Protein AF-A0A448YWY2-F1 (afdb_monomer)

Radius of gyration: 32.27 Å; Cα contacts (8 Å, |Δi|>4): 226; chains: 1; bounding box: 64×105×110 Å

Foldseek 3Di:
DDDDDDDDDDDDDDDDDDDDPPPPPPPPPPPPDPFPLWQDADDDDPQWAKDFDPPQAQEAQFCVVLVVVVVVVVVPPPDCSVQLRLLRSLLSNLLLQARRTLVVSLVSSLVSQLVSLVPDDPCSPVSVVVSVVSSVSSSPDHNVVSVVSNVVGIDIDRLVCRLVSQLVNLLVLCVVQPVVCSVCSNVQSVVCVHSHSSSVVVSVSPSVRPPVSYHYDHDVVNVVVVVVVVVVVVVVVVVVVVPPPDDDDDDDDDDDDDDD

InterPro domains:
  IPR010711 Group XII secretory phospholipase A2 precursor [PF06951] (27-160)
  IPR010711 Group XII secretory phospholipase A2 precursor [PTHR12824] (29-161)

Secondary structure (DSSP, 8-state):
-------------------------------S----SSPPPP-PPTTEEEEE-SS---EE-GGGGGTHHHHHTTT--SS-HHHHHHHHHHHHHHHHSTT--HHHHHHHHHHHHHHHHHHH-S-HHHHHHHHHHHHHHHHH--HHHHHHHHHHHEEEEETTTHHHHHHHHHHHHHHHH-GGGGGGHHHHHHHT-SHHHHHHHHHHHHHHTTTTT-EE---HHHHHHHHHHHHHHHHHHHHHHHSSS---------------

Solvent-accessible surface area (backbone atoms only — not comparable to full-atom values): 15658 Å² total; per-residue (Å²): 134,82,86,84,91,83,85,91,86,82,91,86,82,89,81,93,77,92,74,80,82,77,81,72,76,72,76,74,79,73,72,80,73,83,70,65,89,65,56,81,60,75,76,52,61,91,72,36,33,59,40,65,43,81,81,83,78,29,60,26,57,42,42,54,80,68,54,36,68,65,49,46,73,71,72,58,85,64,86,58,65,63,69,46,27,61,31,32,33,53,30,38,36,29,49,40,33,27,48,38,44,62,69,58,31,54,51,50,29,49,53,44,41,54,53,47,27,76,74,74,50,102,47,49,67,63,40,49,52,51,46,50,54,49,51,51,50,64,63,67,55,67,54,61,65,53,52,54,39,28,61,74,27,33,39,71,36,51,54,85,50,43,63,59,53,47,23,52,49,40,32,54,49,20,58,73,78,40,58,95,49,32,85,49,20,60,65,48,30,65,74,27,73,41,44,56,48,35,22,57,48,48,46,54,48,44,66,69,48,54,64,86,54,54,46,78,43,79,54,72,67,56,53,52,49,51,48,52,52,51,51,49,54,48,52,54,52,53,53,56,68,64,66,78,73,86,89,84,84,90,83,88,86,90,87,78,92,82,90,135

Structure (mmCIF, N/CA/C/O backbone):
data_AF-A0A448Y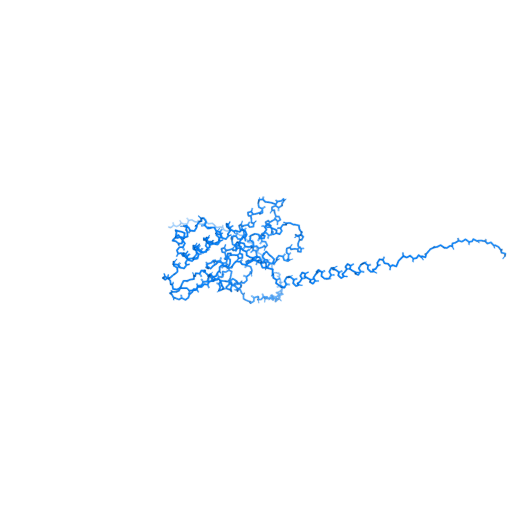WY2-F1
#
_entry.id   AF-A0A448YWY2-F1
#
loop_
_atom_site.group_PDB
_atom_site.id
_atom_site.type_symbol
_atom_site.label_atom_id
_atom_site.label_alt_id
_atom_site.label_comp_id
_atom_site.label_asym_id
_atom_site.label_entity_id
_atom_site.label_seq_id
_atom_site.pdbx_PDB_ins_code
_atom_site.Cartn_x
_atom_site.Cartn_y
_atom_site.Cartn_z
_atom_site.occupancy
_atom_site.B_iso_or_equiv
_atom_site.auth_seq_id
_atom_site.auth_comp_id
_atom_site.auth_asym_id
_atom_site.auth_atom_id
_atom_site.pdbx_PDB_model_num
ATOM 1 N N . MET A 1 1 ? 2.499 72.664 -2.577 1.00 37.22 1 MET A N 1
ATOM 2 C CA . MET A 1 1 ? 2.644 73.533 -3.765 1.00 37.22 1 MET A CA 1
ATOM 3 C C . MET A 1 1 ? 4.003 73.250 -4.396 1.00 37.22 1 MET A C 1
ATOM 5 O O . MET A 1 1 ? 4.962 73.233 -3.642 1.00 37.22 1 MET A O 1
ATOM 9 N N . ALA A 1 2 ? 4.019 73.027 -5.724 1.00 35.38 2 ALA A N 1
ATOM 10 C CA . ALA A 1 2 ? 5.155 72.871 -6.666 1.00 35.38 2 ALA A CA 1
ATOM 11 C C . ALA A 1 2 ? 6.112 71.669 -6.431 1.00 35.38 2 ALA A C 1
ATOM 13 O O . ALA A 1 2 ? 6.793 71.633 -5.418 1.00 35.38 2 ALA A O 1
ATOM 14 N N . ALA A 1 3 ? 6.033 70.581 -7.228 1.00 45.72 3 ALA A N 1
ATOM 15 C CA . ALA A 1 3 ? 6.700 70.317 -8.539 1.00 45.72 3 ALA A CA 1
ATOM 16 C C . ALA A 1 3 ? 8.205 69.952 -8.370 1.00 45.72 3 ALA A C 1
ATOM 18 O O . ALA A 1 3 ? 8.773 70.475 -7.417 1.00 45.72 3 ALA A O 1
ATOM 19 N N . PRO A 1 4 ? 8.892 69.133 -9.223 1.00 56.72 4 PRO A N 1
ATOM 20 C CA . PRO A 1 4 ? 8.707 69.070 -10.686 1.00 56.72 4 PRO A CA 1
ATOM 21 C C . PRO A 1 4 ? 9.083 67.763 -11.473 1.00 56.72 4 PRO A C 1
ATOM 23 O O . PRO A 1 4 ? 9.772 66.875 -10.994 1.00 56.72 4 PRO A O 1
ATOM 26 N N . LEU A 1 5 ? 8.628 67.737 -12.739 1.00 41.50 5 LEU A N 1
ATOM 27 C CA . LEU A 1 5 ? 9.327 67.426 -14.015 1.00 41.50 5 LEU A CA 1
ATOM 28 C C . LEU A 1 5 ? 10.308 66.231 -14.146 1.00 41.50 5 LEU A C 1
ATOM 30 O O . LEU A 1 5 ? 11.364 66.229 -13.522 1.00 41.50 5 LEU A O 1
ATOM 34 N N . ARG A 1 6 ? 10.095 65.392 -15.181 1.00 44.09 6 ARG A N 1
ATOM 35 C CA . ARG A 1 6 ? 10.876 65.311 -16.459 1.00 44.09 6 ARG A CA 1
ATOM 36 C C . ARG A 1 6 ? 10.494 64.029 -17.238 1.00 44.09 6 ARG A C 1
ATOM 38 O O . ARG A 1 6 ? 10.451 62.962 -16.652 1.00 44.09 6 ARG A O 1
ATOM 45 N N . SER A 1 7 ? 9.984 64.133 -18.472 1.00 46.22 7 SER A N 1
ATOM 46 C CA . SER A 1 7 ? 10.698 64.267 -19.770 1.00 46.22 7 SER A CA 1
ATOM 47 C C . SER A 1 7 ? 10.997 62.884 -20.388 1.00 46.22 7 SER A C 1
ATOM 49 O O . SER A 1 7 ? 11.788 62.144 -19.826 1.00 46.22 7 SER A O 1
ATOM 51 N N . ILE A 1 8 ? 10.186 62.413 -21.348 1.00 54.12 8 ILE A N 1
ATOM 52 C CA . ILE A 1 8 ? 10.361 62.468 -22.827 1.00 54.12 8 ILE A CA 1
ATOM 53 C C . ILE A 1 8 ? 11.530 61.611 -23.333 1.00 54.12 8 ILE A C 1
ATOM 55 O O . ILE A 1 8 ? 12.667 61.963 -23.060 1.00 54.12 8 ILE A O 1
ATOM 59 N N . PHE A 1 9 ? 11.201 60.579 -24.121 1.00 41.19 9 PHE A N 1
ATOM 60 C CA . PHE A 1 9 ? 11.932 59.932 -25.234 1.00 41.19 9 PHE A CA 1
ATOM 61 C C . PHE A 1 9 ? 11.021 58.751 -25.680 1.00 41.19 9 PHE A C 1
ATOM 63 O O . PHE A 1 9 ? 10.410 58.128 -24.822 1.00 41.19 9 PHE A O 1
ATOM 70 N N . GLU A 1 10 ? 10.768 58.369 -26.931 1.00 47.06 10 GLU A N 1
ATOM 71 C CA . GLU A 1 10 ? 11.305 58.701 -28.248 1.00 47.06 10 GLU A CA 1
ATOM 72 C C . GLU A 1 10 ? 10.345 58.112 -29.310 1.00 47.06 10 GLU A C 1
ATOM 74 O O . GLU A 1 10 ? 9.608 57.162 -29.042 1.00 47.06 10 GLU A O 1
ATOM 79 N N . CYS A 1 11 ? 10.330 58.712 -30.500 1.00 40.41 11 CYS A N 1
ATOM 80 C CA . CYS A 1 11 ? 9.531 58.351 -31.673 1.00 40.41 11 CYS A CA 1
ATOM 81 C C . CYS A 1 11 ? 9.954 57.032 -32.348 1.00 40.41 11 CYS A C 1
ATOM 83 O O . CYS A 1 11 ? 11.111 56.645 -32.253 1.00 40.41 11 CYS A O 1
ATOM 85 N N . CYS A 1 12 ? 9.030 56.454 -33.136 1.00 41.31 12 CYS A N 1
ATOM 86 C CA . CYS A 1 12 ? 9.191 55.912 -34.510 1.00 41.31 12 CYS A CA 1
ATOM 87 C C . CYS A 1 12 ? 8.250 54.711 -34.714 1.00 41.31 12 CYS A C 1
ATOM 89 O O . CYS A 1 12 ? 8.352 53.701 -34.036 1.00 41.31 12 CYS A O 1
ATOM 91 N N . ALA A 1 13 ? 7.169 54.855 -35.478 1.00 43.62 13 ALA A N 1
ATOM 92 C CA . ALA A 1 13 ? 7.100 54.829 -36.945 1.00 43.62 13 ALA A CA 1
ATOM 93 C C . ALA A 1 13 ? 6.708 53.433 -37.474 1.00 43.62 13 ALA A C 1
ATOM 95 O O . ALA A 1 13 ? 7.506 52.508 -37.548 1.00 43.62 13 ALA A O 1
ATOM 96 N N . LEU A 1 14 ? 5.418 53.354 -37.810 1.00 53.41 14 LEU A N 1
ATOM 97 C CA . LEU A 1 14 ? 4.752 52.604 -38.881 1.00 53.41 14 LEU A CA 1
ATOM 98 C C . LEU A 1 14 ? 5.603 51.643 -39.730 1.00 53.41 14 LEU A C 1
ATOM 100 O O . LEU A 1 14 ? 6.516 52.064 -40.434 1.00 53.41 14 LEU A O 1
ATOM 104 N N . SER A 1 15 ? 5.131 50.398 -39.843 1.00 48.38 15 SER A N 1
ATOM 105 C CA . SER A 1 15 ? 5.144 49.636 -41.100 1.00 48.38 15 SER A CA 1
ATOM 106 C C . SER A 1 15 ? 4.022 48.595 -41.092 1.00 48.38 15 SER A C 1
ATOM 108 O O . SER A 1 15 ? 4.048 47.623 -40.344 1.00 48.38 15 SER A O 1
ATOM 110 N N . PHE A 1 16 ? 3.011 48.850 -41.924 1.00 44.22 16 PHE A N 1
ATOM 111 C CA . PHE A 1 16 ? 1.958 47.916 -42.305 1.00 44.22 16 PHE A CA 1
ATOM 112 C C . PHE A 1 16 ? 2.539 46.859 -43.250 1.00 44.22 16 PHE A C 1
ATOM 114 O O . PHE A 1 16 ? 2.981 47.208 -44.342 1.00 44.22 16 PHE A O 1
ATOM 121 N N . LEU A 1 17 ? 2.454 45.579 -42.886 1.00 46.72 17 LEU A N 1
ATOM 122 C CA . LEU A 1 17 ? 2.432 44.481 -43.849 1.00 46.72 17 LEU A CA 1
ATOM 123 C C . LEU A 1 17 ? 1.313 43.510 -43.475 1.00 46.72 17 LEU A C 1
ATOM 125 O O . LEU A 1 17 ? 1.194 43.033 -42.351 1.00 46.72 17 LEU A O 1
ATOM 129 N N . ILE A 1 18 ? 0.459 43.308 -44.468 1.00 50.47 18 ILE A N 1
ATOM 130 C CA . ILE A 1 18 ? -0.750 42.501 -44.484 1.00 50.47 18 ILE A CA 1
ATOM 131 C C . ILE A 1 18 ? -0.338 41.029 -44.388 1.00 50.47 18 ILE A C 1
ATOM 133 O O . ILE A 1 18 ? 0.356 40.524 -45.269 1.00 50.47 18 ILE A O 1
ATOM 137 N N . TRP A 1 19 ? -0.790 40.337 -43.344 1.00 42.19 19 TRP A N 1
ATOM 138 C CA . TRP A 1 19 ? -0.762 38.878 -43.275 1.00 42.19 19 TRP A CA 1
ATOM 139 C C . TRP A 1 19 ? -2.200 38.382 -43.160 1.00 42.19 19 TRP A C 1
ATOM 141 O O . TRP A 1 19 ? -2.915 38.706 -42.213 1.00 42.19 19 TRP A O 1
ATOM 151 N N . ALA A 1 20 ? -2.642 37.655 -44.184 1.00 46.00 20 ALA A N 1
ATOM 152 C CA . ALA A 1 20 ? -3.918 36.963 -44.183 1.00 46.00 20 ALA A CA 1
ATOM 153 C C . ALA A 1 20 ? -3.925 35.934 -43.039 1.00 46.00 20 ALA A C 1
ATOM 155 O O . ALA A 1 20 ? -2.971 35.160 -42.937 1.00 46.00 20 ALA A O 1
ATOM 156 N N . PRO A 1 21 ? -4.968 35.874 -42.193 1.00 46.16 21 PRO A N 1
ATOM 157 C CA . PRO A 1 21 ? -5.101 34.773 -41.261 1.00 46.16 21 PRO A CA 1
ATOM 158 C C . PRO A 1 21 ? -5.478 33.533 -42.073 1.00 46.16 21 PRO A C 1
ATOM 160 O O . PRO A 1 21 ? -6.627 33.346 -42.474 1.00 46.16 21 PRO A O 1
ATOM 163 N N . THR A 1 22 ? -4.493 32.680 -42.335 1.00 53.16 22 THR A N 1
ATOM 164 C CA . THR A 1 22 ? -4.747 31.265 -42.569 1.00 53.16 22 THR A CA 1
ATOM 165 C C . THR A 1 22 ? -5.531 30.762 -41.364 1.00 53.16 22 THR A C 1
ATOM 167 O O . THR A 1 22 ? -5.025 30.692 -40.245 1.00 53.16 22 THR A O 1
ATOM 170 N N . VAL A 1 23 ? -6.808 30.456 -41.586 1.00 46.56 23 VAL A N 1
ATOM 171 C CA . VAL A 1 23 ? -7.626 29.713 -40.633 1.00 46.56 23 VAL A CA 1
ATOM 172 C C . VAL A 1 23 ? -7.050 28.301 -40.592 1.00 46.56 23 VAL A C 1
ATOM 174 O O . VAL A 1 23 ? -7.485 27.397 -41.298 1.00 46.56 23 VAL A O 1
ATOM 177 N N . LEU A 1 24 ? -6.008 28.128 -39.779 1.00 40.91 24 LEU A N 1
ATOM 178 C CA . LEU A 1 24 ? -5.706 26.854 -39.157 1.00 40.91 24 LEU A CA 1
ATOM 179 C C . LEU A 1 24 ? -6.928 26.540 -38.300 1.00 40.91 24 LEU A C 1
ATOM 181 O O . LEU A 1 24 ? -7.076 27.038 -37.184 1.00 40.91 24 LEU A O 1
ATOM 185 N N . VAL A 1 25 ? -7.832 25.732 -38.853 1.00 43.28 25 VAL A N 1
ATOM 186 C CA . VAL A 1 25 ? -8.700 24.892 -38.038 1.00 43.28 25 VAL A CA 1
ATOM 187 C C . VAL A 1 25 ? -7.738 24.023 -37.241 1.00 43.28 25 VAL A C 1
ATOM 189 O O . VAL A 1 25 ? -7.287 22.977 -37.701 1.00 43.28 25 VAL A O 1
ATOM 192 N N . ALA A 1 26 ? -7.359 24.507 -36.058 1.00 41.88 26 ALA A N 1
ATOM 193 C CA . ALA A 1 26 ? -6.942 23.634 -34.992 1.00 41.88 26 ALA A CA 1
ATOM 194 C C . ALA A 1 26 ? -8.113 22.671 -34.830 1.00 41.88 26 ALA A C 1
ATOM 196 O O . ALA A 1 26 ? -9.170 23.030 -34.307 1.00 41.88 26 ALA A O 1
ATOM 197 N N . ALA A 1 27 ? -7.954 21.465 -35.370 1.00 41.94 27 ALA A N 1
ATOM 198 C CA . ALA A 1 27 ? -8.652 20.323 -34.840 1.00 41.94 27 ALA A CA 1
ATOM 199 C C . ALA A 1 27 ? -8.262 20.301 -33.362 1.00 41.94 27 ALA A C 1
ATOM 201 O O . ALA A 1 27 ? -7.191 19.822 -32.993 1.00 41.94 27 ALA A O 1
ATOM 202 N N . ASN A 1 28 ? -9.094 20.928 -32.529 1.00 41.88 28 ASN A N 1
ATOM 203 C CA . ASN A 1 28 ? -9.154 20.615 -31.123 1.00 41.88 28 ASN A CA 1
ATOM 204 C C . ASN A 1 28 ? -9.523 19.140 -31.112 1.00 41.88 28 ASN A C 1
ATOM 206 O O . ASN A 1 28 ? -10.683 18.763 -31.276 1.00 41.88 28 ASN A O 1
ATOM 210 N N . PHE A 1 29 ? -8.491 18.304 -31.044 1.00 37.59 29 PHE A N 1
ATOM 211 C CA . PHE A 1 29 ? -8.612 16.928 -30.628 1.00 37.59 29 PHE A CA 1
ATOM 212 C C . PHE A 1 29 ? -9.005 17.015 -29.155 1.00 37.59 29 PHE A C 1
ATOM 214 O O . PHE A 1 29 ? -8.177 16.953 -28.249 1.00 37.59 29 PHE A O 1
ATOM 221 N N . ASP A 1 30 ? -10.285 17.310 -28.939 1.00 37.28 30 ASP A N 1
ATOM 222 C CA . ASP A 1 30 ? -10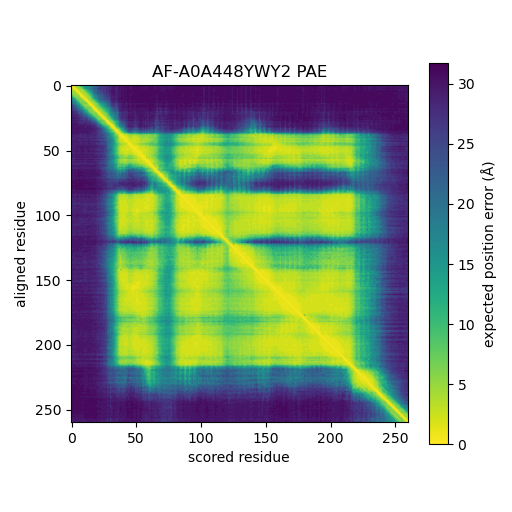.931 17.290 -27.646 1.00 37.28 30 ASP A CA 1
ATOM 223 C C . ASP A 1 30 ? -10.965 15.817 -27.246 1.00 37.28 30 ASP A C 1
ATOM 225 O O . ASP A 1 30 ? -11.876 15.057 -27.589 1.00 37.28 30 ASP A O 1
ATOM 229 N N . PHE A 1 31 ? -9.888 15.390 -26.583 1.00 39.19 31 PHE A N 1
ATOM 230 C CA . PHE A 1 31 ? -9.862 14.164 -25.805 1.00 39.19 31 PHE A CA 1
ATOM 231 C C . PHE A 1 31 ? -10.868 14.359 -24.672 1.00 39.19 31 PHE A C 1
ATOM 233 O O . PHE A 1 31 ? -10.572 14.835 -23.577 1.00 39.19 31 PHE A O 1
ATOM 240 N N . ASN A 1 32 ? -12.110 14.052 -25.012 1.00 42.25 32 ASN A N 1
ATOM 241 C CA . ASN A 1 32 ? -13.248 14.019 -24.133 1.00 42.25 32 ASN A CA 1
ATOM 242 C C . ASN A 1 32 ? -12.885 13.184 -22.892 1.00 42.25 32 ASN A C 1
ATOM 244 O O . ASN A 1 32 ? -12.563 12.001 -23.002 1.00 42.25 32 ASN A O 1
ATOM 248 N N . GLY A 1 33 ? -12.921 13.814 -21.716 1.00 38.41 33 GLY A N 1
ATOM 249 C CA . GLY A 1 33 ? -12.796 13.136 -20.428 1.00 38.41 33 GLY A CA 1
ATOM 250 C C . GLY A 1 33 ? -11.436 13.280 -19.751 1.00 38.41 33 GLY A C 1
ATOM 251 O O . GLY A 1 33 ? -10.742 12.290 -19.533 1.00 38.41 33 GLY A O 1
ATOM 252 N N . GLY A 1 34 ? -11.098 14.499 -19.319 1.00 38.69 34 GLY A N 1
ATOM 253 C CA . GLY A 1 34 ? -10.089 14.721 -18.284 1.00 38.69 34 GLY A CA 1
ATOM 254 C C . GLY A 1 34 ? -10.479 13.991 -16.9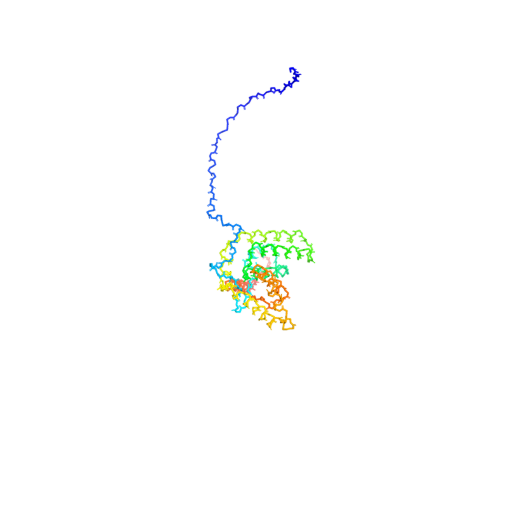97 1.00 38.69 34 GLY A C 1
ATOM 255 O O . GLY A 1 34 ? -11.145 14.548 -16.126 1.00 38.69 34 GLY A O 1
ATOM 256 N N . GLN A 1 35 ? -10.093 12.719 -16.892 1.00 46.94 35 GLN A N 1
ATOM 257 C CA . GLN A 1 35 ? -10.151 11.961 -15.651 1.00 46.94 35 GLN A CA 1
ATOM 258 C C . GLN A 1 35 ? -9.317 12.722 -14.612 1.00 46.94 35 GLN A C 1
ATOM 260 O O . GLN A 1 35 ? -8.220 13.195 -14.930 1.00 46.94 35 GLN A O 1
ATOM 265 N N . PRO A 1 36 ? -9.813 12.903 -13.380 1.00 50.53 36 PRO A N 1
ATOM 266 C CA . PRO A 1 36 ? -9.056 13.633 -12.383 1.00 50.53 36 PRO A CA 1
ATOM 267 C C . PRO A 1 36 ? -7.741 12.892 -12.113 1.00 50.53 36 PRO A C 1
ATOM 269 O O . PRO A 1 36 ? -7.753 11.714 -11.771 1.00 50.53 36 PRO A O 1
ATOM 272 N N . LYS A 1 37 ? -6.611 13.618 -12.164 1.00 62.84 37 LYS A N 1
ATOM 273 C CA . LYS A 1 37 ? -5.287 13.157 -11.678 1.00 62.84 37 LYS A CA 1
ATOM 274 C C . LYS A 1 37 ? -5.329 12.649 -10.225 1.00 62.84 37 LYS A C 1
ATOM 276 O O . LYS A 1 37 ? -4.382 12.048 -9.734 1.00 62.84 37 LYS A O 1
ATOM 281 N N . PHE A 1 38 ? -6.421 12.936 -9.522 1.00 77.88 38 PHE A N 1
ATOM 282 C CA . PHE A 1 38 ? -6.705 12.526 -8.165 1.00 77.88 38 PHE A CA 1
ATOM 283 C C . PHE A 1 38 ? -7.859 11.520 -8.155 1.00 77.88 38 PHE A C 1
ATOM 285 O O . PHE A 1 38 ? -9.025 11.885 -8.325 1.00 77.88 38 PHE A O 1
ATOM 292 N N . CYS A 1 39 ? -7.540 10.253 -7.913 1.00 85.38 39 CYS A N 1
ATOM 293 C CA . CYS A 1 39 ? -8.562 9.242 -7.687 1.00 85.38 39 CYS A CA 1
ATOM 294 C C . CYS A 1 39 ? -9.145 9.396 -6.286 1.00 85.38 39 CYS A C 1
ATOM 296 O O . CYS A 1 39 ? -8.413 9.455 -5.295 1.00 85.38 39 CYS A O 1
ATOM 298 N N . LYS A 1 40 ? -10.477 9.469 -6.203 1.00 87.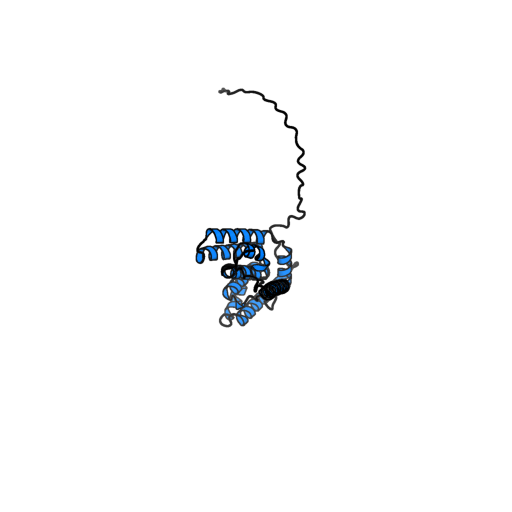81 40 LYS A N 1
ATOM 299 C CA . LYS A 1 40 ? -11.177 9.578 -4.924 1.00 87.81 40 LYS A CA 1
ATOM 300 C C . LYS A 1 40 ? -10.885 8.323 -4.083 1.00 87.81 40 LYS A C 1
ATOM 302 O O . LYS A 1 40 ? -11.134 7.225 -4.578 1.00 87.81 40 LYS A O 1
ATOM 307 N N . PRO A 1 41 ? -10.405 8.466 -2.835 1.00 87.75 41 PRO A N 1
ATOM 308 C CA . PRO A 1 41 ? -10.198 7.329 -1.949 1.00 87.75 41 PRO A CA 1
ATOM 309 C C . PRO A 1 41 ? -11.494 6.558 -1.702 1.00 87.75 41 PRO A C 1
ATOM 311 O O . PRO A 1 41 ? -12.584 7.140 -1.718 1.00 87.75 41 PRO A O 1
ATOM 314 N N . TYR A 1 42 ? -11.370 5.265 -1.418 1.00 91.19 42 TYR A N 1
ATOM 315 C CA . TYR A 1 42 ? -12.513 4.434 -1.064 1.00 91.19 42 TYR A CA 1
ATOM 316 C C . TYR A 1 42 ? -13.188 4.931 0.223 1.00 91.19 42 TYR A C 1
ATOM 318 O O . TYR A 1 42 ? -12.541 5.126 1.255 1.00 91.19 42 TYR A O 1
ATOM 326 N N . THR A 1 43 ? -14.505 5.135 0.167 1.00 91.75 43 THR A N 1
ATOM 327 C CA . THR A 1 43 ? -15.309 5.619 1.296 1.00 91.75 43 THR A CA 1
ATOM 328 C C . THR A 1 43 ? -16.589 4.812 1.426 1.00 91.75 43 THR A C 1
ATOM 330 O O . THR A 1 43 ? -17.284 4.602 0.434 1.00 91.75 43 THR A O 1
ATOM 333 N N . CYS A 1 44 ? -16.935 4.437 2.655 1.00 94.00 44 CYS A N 1
ATOM 334 C CA . CYS A 1 44 ? -18.199 3.782 2.973 1.00 94.00 44 CYS A CA 1
ATOM 335 C C . CYS A 1 44 ? -19.329 4.796 3.221 1.00 94.00 44 CYS A C 1
ATOM 337 O O . CYS A 1 44 ? -19.094 5.999 3.359 1.00 94.00 44 CYS A O 1
ATOM 339 N N . GLY A 1 45 ? -20.568 4.298 3.285 1.00 93.44 45 GLY A N 1
ATOM 340 C CA . GLY A 1 45 ? -21.732 5.088 3.687 1.00 93.44 45 GLY A CA 1
ATOM 341 C C . GLY A 1 45 ? -21.621 5.646 5.114 1.00 93.44 45 GLY A C 1
ATOM 342 O O . GLY A 1 45 ? -20.722 5.298 5.879 1.00 93.44 45 GLY A O 1
ATOM 343 N N . LYS A 1 46 ? -22.555 6.526 5.493 1.00 92.94 46 LYS A N 1
ATOM 344 C CA . LYS A 1 46 ? -22.572 7.145 6.831 1.00 92.94 46 LYS A CA 1
ATOM 345 C C . LYS A 1 46 ? -22.636 6.075 7.931 1.00 92.94 46 LYS A C 1
ATOM 347 O O . LYS A 1 46 ? -23.430 5.148 7.831 1.00 92.94 46 LYS A O 1
ATOM 352 N N . GLY A 1 47 ? -21.822 6.230 8.977 1.00 92.25 47 GLY A N 1
ATOM 353 C CA . GLY A 1 47 ? -21.748 5.293 10.110 1.00 92.25 47 GLY A CA 1
ATOM 354 C C . GLY A 1 47 ? -20.909 4.035 9.855 1.00 92.25 47 GLY A C 1
ATOM 355 O O . GLY A 1 47 ? -20.663 3.272 10.788 1.00 92.25 47 GLY A O 1
ATOM 356 N N . LEU A 1 48 ? -20.424 3.841 8.625 1.00 96.25 48 LEU A N 1
ATOM 357 C CA . LEU A 1 48 ? -19.576 2.718 8.245 1.00 96.25 48 LEU A CA 1
ATOM 358 C C . LEU A 1 48 ? -18.137 3.182 8.020 1.00 96.25 48 LEU A C 1
ATOM 360 O O . LEU A 1 48 ? -17.882 4.274 7.510 1.00 96.25 48 LEU A O 1
ATOM 364 N N . THR A 1 49 ? -17.189 2.325 8.371 1.00 95.38 49 THR A N 1
ATOM 365 C CA . THR A 1 49 ? -15.757 2.551 8.192 1.00 95.38 49 THR A CA 1
ATOM 366 C C . THR A 1 49 ? -15.178 1.466 7.288 1.00 95.38 49 THR A C 1
ATOM 368 O O . THR A 1 49 ? -15.459 0.287 7.509 1.00 95.38 49 THR A O 1
ATOM 371 N N . PRO A 1 50 ? -14.360 1.832 6.284 1.00 95.81 50 PRO A N 1
ATOM 372 C CA . PRO A 1 50 ? -13.665 0.852 5.465 1.00 95.81 50 PRO A CA 1
ATOM 373 C C . PRO A 1 50 ? -12.565 0.164 6.275 1.00 95.81 50 PRO A C 1
ATOM 375 O O . PRO A 1 50 ? -11.724 0.824 6.906 1.00 95.81 50 PRO A O 1
ATOM 378 N N . VAL A 1 51 ? -12.576 -1.163 6.235 1.00 95.94 51 VAL A N 1
ATOM 379 C CA . VAL A 1 51 ? -11.566 -2.050 6.810 1.00 95.94 51 VAL A CA 1
ATOM 380 C C . VAL A 1 51 ? -11.128 -3.038 5.733 1.00 95.94 51 VAL A C 1
ATOM 382 O O . VAL A 1 51 ? -11.879 -3.367 4.821 1.00 95.94 51 VAL A O 1
ATOM 385 N N . GLN A 1 52 ? -9.877 -3.470 5.801 1.00 95.88 52 GLN A N 1
ATOM 386 C CA . GLN A 1 52 ? -9.333 -4.458 4.884 1.00 95.88 52 GLN A CA 1
ATOM 387 C C . GLN A 1 52 ? -10.033 -5.807 5.076 1.00 95.88 52 GLN A C 1
ATOM 389 O O . GLN A 1 52 ? -10.135 -6.310 6.196 1.00 95.88 52 GLN A O 1
ATOM 394 N N . LYS A 1 53 ? -10.483 -6.389 3.968 1.00 95.31 53 LYS A N 1
ATOM 395 C CA . LYS A 1 53 ? -11.139 -7.691 3.923 1.00 95.31 53 LYS A CA 1
ATOM 396 C C . LYS A 1 53 ? -10.126 -8.815 4.166 1.00 95.31 53 LYS A C 1
ATOM 398 O O . LYS A 1 53 ? -8.985 -8.741 3.713 1.00 95.31 53 LYS A O 1
ATOM 403 N N . TRP A 1 54 ? -10.570 -9.860 4.862 1.00 91.69 54 TRP A N 1
ATOM 404 C CA . TRP A 1 54 ? -9.843 -11.120 5.038 1.00 91.69 54 TRP A CA 1
ATOM 405 C C . TRP A 1 54 ? -10.525 -12.242 4.229 1.00 91.69 54 TRP A C 1
ATOM 407 O O . TRP A 1 54 ? -11.760 -12.248 4.175 1.00 91.69 54 TRP A O 1
ATOM 417 N N . PRO A 1 55 ? -9.791 -13.214 3.645 1.00 89.69 55 PRO A N 1
ATOM 418 C CA . PRO A 1 55 ? -8.330 -13.376 3.633 1.00 89.69 55 PRO A CA 1
ATOM 419 C C . PRO A 1 55 ? -7.599 -12.284 2.848 1.00 89.69 55 PRO A C 1
ATOM 421 O O . PRO A 1 55 ? -8.156 -11.708 1.918 1.00 89.69 55 PRO A O 1
ATOM 424 N N . LEU A 1 56 ? -6.356 -11.989 3.244 1.00 89.94 56 LEU A N 1
ATOM 425 C CA . LEU A 1 56 ? -5.492 -11.084 2.487 1.00 89.94 56 LEU A CA 1
ATOM 426 C C . LEU A 1 56 ? -4.994 -11.792 1.228 1.00 89.94 56 LEU A C 1
ATOM 428 O O . LEU A 1 56 ? -4.209 -12.733 1.316 1.00 89.94 56 LEU A O 1
ATOM 432 N N . SER A 1 57 ? -5.425 -11.312 0.070 1.00 87.62 57 SER A N 1
ATOM 433 C CA . SER A 1 57 ? -4.776 -11.571 -1.210 1.00 87.62 57 SER A CA 1
ATOM 434 C C . SER A 1 57 ? -4.095 -10.281 -1.657 1.00 87.62 57 SER A C 1
ATOM 436 O O . SER A 1 57 ? -4.729 -9.230 -1.694 1.00 87.62 57 SER A O 1
ATOM 438 N N . PHE A 1 58 ? -2.796 -10.341 -1.937 1.00 91.62 58 PHE A N 1
ATOM 439 C CA . PHE A 1 58 ? -2.104 -9.291 -2.674 1.00 91.62 58 PHE A CA 1
ATOM 440 C C . PHE A 1 58 ? -1.594 -9.918 -3.960 1.00 91.62 58 PHE A C 1
ATOM 442 O O . PHE A 1 58 ? -0.746 -10.799 -3.906 1.00 91.62 58 PHE A O 1
ATOM 449 N N . GLU A 1 59 ? -2.125 -9.504 -5.097 1.00 90.00 59 GLU A N 1
ATOM 450 C CA . GLU A 1 59 ? -1.799 -10.063 -6.405 1.00 90.00 59 GLU A CA 1
ATOM 451 C C . GLU A 1 59 ? -0.983 -9.070 -7.226 1.00 90.00 59 GLU A C 1
ATOM 453 O O . GLU A 1 59 ? -1.280 -7.878 -7.260 1.00 90.00 59 GLU A O 1
ATOM 458 N N . SER A 1 60 ? 0.056 -9.531 -7.910 1.00 88.12 60 SER A N 1
ATOM 459 C CA . SER A 1 60 ? 0.832 -8.668 -8.795 1.00 88.12 60 SER A CA 1
ATOM 460 C C . SER A 1 60 ? 1.176 -9.373 -10.093 1.00 88.12 60 SER A C 1
ATOM 462 O O . SER A 1 60 ? 1.705 -10.482 -10.089 1.00 88.12 60 SER A O 1
ATOM 464 N N . SER A 1 61 ? 0.918 -8.688 -11.203 1.00 82.06 61 SER A N 1
ATOM 465 C CA . SER A 1 61 ? 1.382 -9.053 -12.543 1.00 82.06 61 SER A CA 1
ATOM 466 C C . SER A 1 61 ? 2.716 -8.396 -12.909 1.00 82.06 61 SER A C 1
ATOM 468 O O . SER A 1 61 ? 3.123 -8.421 -14.072 1.00 82.06 61 SER A O 1
ATOM 470 N N . GLY A 1 62 ? 3.393 -7.798 -11.925 1.00 81.19 62 GLY A N 1
ATOM 471 C CA . GLY A 1 62 ? 4.680 -7.147 -12.121 1.00 81.19 62 GLY A CA 1
ATOM 472 C C . GLY A 1 62 ? 4.588 -5.816 -12.855 1.00 81.19 62 GLY A C 1
ATOM 473 O O . GLY A 1 62 ? 3.522 -5.201 -12.959 1.00 81.19 62 GLY A O 1
ATOM 474 N N . CYS A 1 63 ? 5.721 -5.367 -13.394 1.00 76.56 63 CYS A N 1
ATOM 475 C CA . CYS A 1 63 ? 5.769 -4.145 -14.203 1.00 76.56 63 CYS A CA 1
ATOM 476 C C . CYS A 1 63 ? 5.157 -4.316 -15.606 1.00 76.56 63 CYS A C 1
ATOM 478 O O . CYS A 1 63 ? 4.910 -3.326 -16.300 1.00 76.56 63 CYS A O 1
ATOM 480 N N . SER A 1 64 ? 4.880 -5.551 -16.035 1.00 67.38 64 SER A N 1
ATOM 481 C CA . SER A 1 64 ? 4.337 -5.866 -17.364 1.00 67.38 64 SER A CA 1
ATOM 482 C C . SER A 1 64 ? 2.965 -5.237 -17.615 1.00 67.38 64 SER A C 1
ATOM 484 O O . SER A 1 64 ? 2.704 -4.757 -18.718 1.00 67.38 64 SER A O 1
ATOM 486 N N . SER A 1 65 ? 2.117 -5.155 -16.585 1.00 64.81 65 SER A N 1
ATOM 487 C CA . SER A 1 65 ? 0.786 -4.530 -16.671 1.00 64.81 65 SER A CA 1
ATOM 488 C C . SER A 1 65 ? 0.821 -3.006 -16.811 1.00 64.81 65 SER A C 1
ATOM 490 O O . SER A 1 65 ? -0.163 -2.401 -17.226 1.00 64.81 65 SER A O 1
ATOM 492 N N . LEU A 1 66 ? 1.966 -2.385 -16.524 1.00 61.50 66 LEU A N 1
ATOM 493 C CA . LEU A 1 66 ? 2.158 -0.934 -16.487 1.00 61.50 66 LEU A CA 1
ATOM 494 C C . LEU A 1 66 ? 2.822 -0.400 -17.765 1.00 61.50 66 LEU A C 1
ATOM 496 O O . LEU A 1 66 ? 3.438 0.662 -17.755 1.00 61.50 66 LEU A O 1
ATOM 500 N N . GLY A 1 67 ? 2.706 -1.145 -18.870 1.00 51.81 67 GLY A N 1
ATOM 501 C CA . GLY A 1 67 ? 3.340 -0.810 -20.147 1.00 51.81 67 GLY A CA 1
ATOM 502 C C . GLY A 1 67 ? 4.736 -1.413 -20.329 1.00 51.81 67 GLY A C 1
ATOM 503 O O . GLY A 1 67 ? 5.459 -0.993 -21.233 1.00 51.81 67 GLY A O 1
ATOM 504 N N . GLY A 1 68 ? 5.110 -2.418 -19.524 1.00 49.28 68 GLY A N 1
ATOM 505 C CA . GLY A 1 68 ? 6.406 -3.108 -19.610 1.00 49.28 68 GLY A CA 1
ATOM 506 C C . GLY A 1 68 ? 6.729 -3.677 -20.998 1.00 49.28 68 GLY A C 1
ATOM 507 O O . GLY A 1 68 ? 7.897 -3.742 -21.370 1.00 49.28 68 GLY A O 1
ATOM 508 N N . GLY A 1 69 ? 5.714 -3.965 -21.822 1.00 44.56 69 GLY A N 1
ATOM 509 C CA . GLY A 1 69 ? 5.901 -4.346 -23.228 1.00 44.56 69 GLY A CA 1
ATOM 510 C C . GLY A 1 69 ? 6.572 -3.268 -24.094 1.00 44.56 69 GLY A C 1
ATOM 511 O O . GLY A 1 69 ? 7.363 -3.608 -24.968 1.00 44.56 69 GLY A O 1
ATOM 512 N N . MET A 1 70 ? 6.341 -1.976 -23.820 1.00 41.66 70 MET A N 1
ATOM 513 C CA . MET A 1 70 ? 7.012 -0.886 -24.549 1.00 41.66 70 MET A CA 1
ATOM 514 C C . MET A 1 70 ? 8.448 -0.638 -24.063 1.00 41.66 70 MET A C 1
ATOM 516 O O . MET A 1 70 ? 9.285 -0.149 -24.823 1.00 41.66 70 MET A O 1
ATOM 520 N N . ILE A 1 71 ? 8.766 -1.015 -22.819 1.00 47.31 71 ILE A N 1
ATOM 521 C CA . ILE A 1 71 ? 10.140 -0.964 -22.296 1.00 47.31 71 ILE A CA 1
ATOM 522 C C . ILE A 1 71 ? 10.947 -2.180 -22.779 1.00 47.31 71 ILE A C 1
ATOM 524 O O . ILE A 1 71 ? 12.121 -2.025 -23.120 1.00 47.31 71 ILE A O 1
ATOM 528 N N . ALA A 1 72 ? 10.319 -3.349 -22.936 1.00 40.28 72 ALA A N 1
ATOM 529 C CA . ALA A 1 72 ? 10.948 -4.525 -23.541 1.00 40.28 72 ALA A CA 1
ATOM 530 C C . ALA A 1 72 ? 11.415 -4.259 -24.989 1.00 40.28 72 ALA A C 1
ATOM 532 O O . ALA A 1 72 ? 12.509 -4.671 -25.369 1.00 40.28 72 ALA A O 1
ATOM 533 N N . THR A 1 73 ? 10.662 -3.474 -25.772 1.00 39.47 73 THR A N 1
ATOM 534 C CA . THR A 1 73 ? 11.071 -3.043 -27.126 1.00 39.47 73 THR A CA 1
ATOM 535 C C . THR A 1 73 ? 12.184 -1.990 -27.152 1.00 39.47 73 THR A C 1
ATOM 537 O O . THR A 1 73 ? 12.757 -1.745 -28.208 1.00 39.47 73 THR A O 1
ATOM 540 N N . SER A 1 74 ? 12.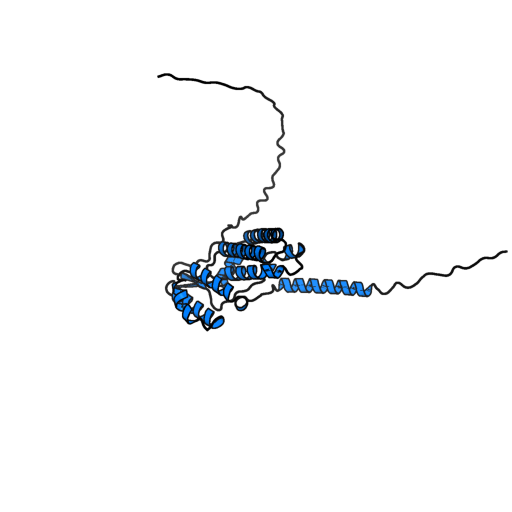529 -1.379 -26.012 1.00 41.06 74 SER A N 1
ATOM 541 C CA . SER A 1 74 ? 13.620 -0.391 -25.910 1.00 41.06 74 SER A CA 1
ATOM 542 C C . SER A 1 74 ? 14.998 -1.007 -25.609 1.00 41.06 74 SER A C 1
ATOM 544 O O . SER A 1 74 ? 15.929 -0.290 -25.250 1.00 41.06 74 SER A O 1
ATOM 546 N N . GLY A 1 75 ? 15.145 -2.330 -25.770 1.00 34.56 75 GLY A N 1
ATOM 547 C CA . GLY A 1 75 ? 16.421 -3.040 -25.600 1.00 34.56 75 GLY A CA 1
ATOM 548 C C . GLY A 1 75 ? 16.699 -3.536 -24.177 1.00 34.56 75 GLY A C 1
ATOM 549 O O . GLY A 1 75 ? 17.837 -3.857 -23.853 1.00 34.56 75 GLY A O 1
ATOM 550 N N . ALA A 1 76 ? 15.682 -3.616 -23.315 1.00 39.75 76 ALA A N 1
ATOM 551 C CA . ALA A 1 76 ? 15.801 -4.160 -21.961 1.00 39.75 76 ALA A CA 1
ATOM 552 C C . ALA A 1 76 ? 15.496 -5.671 -21.930 1.00 39.75 76 ALA A C 1
ATOM 554 O O . ALA A 1 76 ? 14.561 -6.121 -21.270 1.00 39.75 76 ALA A O 1
ATOM 555 N N . THR A 1 77 ? 16.267 -6.466 -22.674 1.00 36.84 77 THR A N 1
ATOM 556 C CA . THR A 1 77 ? 16.224 -7.942 -22.603 1.00 36.84 77 THR A CA 1
ATOM 557 C C . THR A 1 77 ? 17.254 -8.523 -21.638 1.00 36.84 77 THR A C 1
ATOM 559 O O . THR A 1 77 ? 17.370 -9.738 -21.539 1.00 36.84 77 THR A O 1
ATOM 562 N N . ASP A 1 78 ? 17.985 -7.684 -20.904 1.00 34.94 78 ASP A N 1
ATOM 563 C CA . ASP A 1 78 ? 19.049 -8.132 -20.011 1.00 34.94 78 ASP A CA 1
ATOM 564 C C . ASP A 1 78 ? 18.767 -7.683 -18.574 1.00 34.94 78 ASP A C 1
ATOM 566 O O . ASP A 1 78 ? 18.765 -6.479 -18.310 1.00 34.94 78 ASP A O 1
ATOM 570 N N . GLY A 1 79 ? 18.428 -8.642 -17.696 1.00 39.44 79 GLY A N 1
ATOM 571 C CA . GLY A 1 79 ? 18.497 -8.636 -16.215 1.00 39.44 79 GLY A CA 1
ATOM 572 C C . GLY A 1 79 ? 17.909 -7.473 -15.391 1.00 39.44 79 GLY A C 1
ATOM 573 O O . GLY A 1 79 ? 17.834 -7.552 -14.169 1.00 39.44 79 GLY A O 1
ATOM 574 N N . SER A 1 80 ? 17.479 -6.386 -16.021 1.00 45.09 80 SER A N 1
ATOM 575 C CA . SER A 1 80 ? 17.077 -5.112 -15.413 1.00 45.09 80 SER A CA 1
ATOM 576 C C . SER A 1 80 ? 15.585 -5.052 -15.089 1.00 45.09 80 SER A C 1
ATOM 578 O O . SER A 1 80 ? 15.150 -4.174 -14.342 1.00 45.09 80 SER A O 1
ATOM 580 N N . ASN A 1 81 ? 14.816 -6.029 -15.578 1.00 51.78 81 ASN A N 1
ATOM 581 C CA . ASN A 1 81 ? 13.411 -6.209 -15.225 1.00 51.78 81 ASN A CA 1
ATOM 582 C C . ASN A 1 81 ? 13.247 -6.505 -13.722 1.00 51.78 81 ASN A C 1
ATOM 584 O O . ASN A 1 81 ? 12.325 -5.981 -13.104 1.00 51.78 81 ASN A O 1
ATOM 588 N N . ASP A 1 82 ? 14.199 -7.204 -13.094 1.00 57.62 82 ASP A N 1
ATOM 589 C CA . ASP A 1 82 ? 14.119 -7.582 -11.674 1.00 57.62 82 ASP A CA 1
ATOM 590 C C . ASP A 1 82 ? 14.224 -6.392 -10.707 1.00 57.62 82 ASP A C 1
ATOM 592 O O . ASP A 1 82 ? 13.651 -6.415 -9.613 1.00 57.62 82 ASP A O 1
ATOM 596 N N . ILE A 1 83 ? 14.945 -5.331 -11.091 1.00 61.31 83 ILE A N 1
ATOM 597 C CA . ILE A 1 83 ? 15.187 -4.172 -10.216 1.00 61.31 83 ILE A CA 1
ATOM 598 C C . ILE A 1 83 ? 13.890 -3.386 -9.987 1.00 61.31 83 ILE A C 1
ATOM 600 O O . ILE A 1 83 ? 13.626 -2.913 -8.877 1.00 61.31 83 ILE A O 1
ATOM 604 N N . HIS A 1 84 ? 13.064 -3.267 -11.024 1.00 74.31 84 HIS A N 1
ATOM 605 C CA . HIS A 1 84 ? 11.798 -2.542 -10.958 1.00 74.31 84 HIS A CA 1
ATOM 606 C C . HIS A 1 84 ? 10.635 -3.438 -10.534 1.00 74.31 84 HIS A C 1
ATOM 608 O O . HIS A 1 84 ? 9.688 -2.940 -9.923 1.00 74.31 84 HIS A O 1
ATOM 614 N N . GLU A 1 85 ? 10.738 -4.748 -10.767 1.00 82.00 85 GLU A N 1
ATOM 615 C CA . GLU A 1 85 ? 9.681 -5.716 -10.479 1.00 82.00 85 GLU A CA 1
ATOM 616 C C . GLU A 1 85 ? 9.213 -5.650 -9.021 1.00 82.00 85 GLU A C 1
ATOM 618 O O . GLU A 1 85 ? 8.019 -5.505 -8.754 1.00 82.00 85 GLU A O 1
ATOM 623 N N . ARG A 1 86 ? 10.155 -5.601 -8.067 1.00 86.25 86 ARG A N 1
ATOM 624 C CA . ARG A 1 86 ? 9.826 -5.445 -6.639 1.00 86.25 86 ARG A CA 1
ATOM 625 C C . ARG A 1 86 ? 9.042 -4.160 -6.357 1.00 86.25 86 ARG A C 1
ATOM 627 O O . ARG A 1 86 ? 8.145 -4.161 -5.515 1.00 86.25 86 ARG A O 1
ATOM 634 N N . CYS A 1 87 ? 9.379 -3.056 -7.022 1.00 88.06 87 CYS A N 1
ATOM 635 C CA . CYS A 1 87 ? 8.667 -1.789 -6.844 1.00 88.06 87 CYS A CA 1
ATOM 636 C C . CYS A 1 87 ? 7.245 -1.865 -7.407 1.00 88.06 87 CYS A C 1
ATOM 638 O O . CYS A 1 87 ? 6.309 -1.348 -6.795 1.00 88.06 87 CYS A O 1
ATOM 640 N N . CYS A 1 88 ? 7.072 -2.544 -8.541 1.00 88.06 88 CYS A N 1
ATOM 641 C CA . CYS A 1 88 ? 5.766 -2.775 -9.147 1.00 88.06 88 CYS A CA 1
ATOM 642 C C . CYS A 1 88 ? 4.878 -3.651 -8.258 1.00 88.06 88 CYS A C 1
ATOM 644 O O . CYS A 1 88 ? 3.713 -3.315 -8.051 1.00 88.06 88 CYS A O 1
ATOM 646 N N . ASP A 1 89 ? 5.439 -4.684 -7.629 1.00 90.25 89 ASP A N 1
ATOM 647 C CA . ASP A 1 89 ? 4.709 -5.519 -6.669 1.00 90.25 89 ASP A CA 1
ATOM 648 C C . ASP A 1 89 ? 4.256 -4.738 -5.445 1.00 90.25 89 ASP A C 1
ATOM 650 O O . ASP A 1 89 ? 3.099 -4.813 -5.030 1.00 90.25 89 ASP A O 1
ATOM 654 N N . GLN A 1 90 ? 5.159 -3.933 -4.885 1.00 91.25 90 GLN A N 1
ATOM 655 C CA . GLN A 1 90 ? 4.841 -3.081 -3.745 1.00 91.25 90 GLN A CA 1
ATOM 656 C C . GLN A 1 90 ? 3.742 -2.077 -4.089 1.00 91.25 90 GLN A C 1
ATOM 658 O O . GLN A 1 90 ? 2.841 -1.853 -3.278 1.00 91.25 90 GLN A O 1
ATOM 663 N N . ARG A 1 91 ? 3.767 -1.517 -5.304 1.00 91.12 91 ARG A N 1
ATOM 664 C CA . ARG A 1 91 ? 2.689 -0.659 -5.794 1.00 91.12 91 ARG A CA 1
ATOM 665 C C . ARG A 1 91 ? 1.375 -1.424 -5.917 1.00 91.12 91 ARG A C 1
ATOM 667 O O . ARG A 1 91 ? 0.359 -0.926 -5.434 1.00 91.12 91 ARG A O 1
ATOM 674 N N . ALA A 1 92 ? 1.383 -2.605 -6.532 1.00 91.88 92 ALA A N 1
ATOM 675 C CA . ALA A 1 92 ? 0.186 -3.427 -6.693 1.00 91.88 92 ALA A CA 1
ATOM 676 C C . ALA A 1 92 ? -0.453 -3.733 -5.332 1.00 91.88 92 ALA A C 1
ATOM 678 O O . ALA A 1 92 ? -1.654 -3.517 -5.147 1.00 91.88 92 ALA A O 1
ATOM 679 N N . ALA A 1 93 ? 0.356 -4.122 -4.344 1.00 93.94 93 ALA A N 1
ATOM 680 C CA . ALA A 1 93 ? -0.124 -4.361 -2.991 1.00 93.94 93 ALA A CA 1
ATOM 681 C C . ALA A 1 93 ? -0.596 -3.079 -2.279 1.00 93.94 93 ALA A C 1
ATOM 683 O O . ALA A 1 93 ? -1.589 -3.106 -1.548 1.00 93.94 93 ALA A O 1
ATOM 684 N N . CYS A 1 94 ? 0.052 -1.933 -2.519 1.00 94.56 94 CYS A N 1
ATOM 685 C CA . CYS A 1 94 ? -0.416 -0.643 -2.008 1.00 94.56 94 CYS A CA 1
ATOM 686 C C . CYS A 1 94 ? -1.810 -0.303 -2.554 1.00 94.56 94 CYS A C 1
ATOM 688 O O . CYS A 1 94 ? -2.697 0.069 -1.784 1.00 94.56 94 CYS A O 1
ATOM 690 N N . LEU A 1 95 ? -2.053 -0.501 -3.854 1.00 92.81 95 LEU A N 1
ATOM 691 C CA . LEU A 1 95 ? -3.364 -0.264 -4.472 1.00 92.81 95 LEU A CA 1
ATOM 692 C C . LEU A 1 95 ? -4.446 -1.229 -3.963 1.00 92.81 95 LEU A C 1
ATOM 694 O O . LEU A 1 95 ? -5.611 -0.846 -3.920 1.00 92.81 95 LEU A O 1
ATOM 698 N N . GLN A 1 96 ? -4.067 -2.438 -3.545 1.00 94.50 96 GLN A N 1
ATOM 699 C CA . GLN A 1 96 ? -4.952 -3.437 -2.923 1.00 94.50 96 GLN A CA 1
ATOM 700 C C . GLN A 1 96 ? -5.175 -3.218 -1.427 1.00 94.50 96 GLN A C 1
ATOM 702 O O . GLN A 1 96 ? -6.111 -3.761 -0.845 1.00 94.50 96 GLN A O 1
ATOM 707 N N . THR A 1 97 ? -4.346 -2.396 -0.788 1.00 95.31 97 THR A N 1
ATOM 708 C CA . THR A 1 97 ? -4.504 -2.073 0.625 1.00 95.31 97 THR A CA 1
ATOM 709 C C . THR A 1 97 ? -5.671 -1.109 0.814 1.00 95.31 97 THR A C 1
ATOM 711 O O . THR A 1 97 ? -5.693 -0.001 0.277 1.00 95.31 97 THR A O 1
ATOM 714 N N . CYS A 1 98 ? -6.644 -1.511 1.619 1.00 95.19 98 CYS A N 1
ATOM 715 C CA . CYS A 1 98 ? -7.875 -0.779 1.822 1.00 95.19 98 CYS A CA 1
ATOM 716 C C . CYS A 1 98 ? -7.635 0.613 2.422 1.00 95.19 98 CYS A C 1
ATOM 718 O O . CYS A 1 98 ? -7.044 0.763 3.495 1.00 95.19 98 CYS A O 1
ATOM 720 N N . GLY A 1 99 ? -8.141 1.638 1.733 1.00 91.25 99 GLY A N 1
ATOM 721 C CA . GLY A 1 99 ? -8.000 3.039 2.122 1.00 91.25 99 GLY A CA 1
ATOM 722 C C . GLY A 1 99 ? -6.617 3.636 1.866 1.00 91.25 99 GLY A C 1
ATOM 723 O O . GLY A 1 99 ? -6.313 4.712 2.391 1.00 91.25 99 GLY A O 1
ATOM 724 N N . SER A 1 100 ? -5.790 2.972 1.054 1.00 93.12 100 SER A N 1
ATOM 725 C CA . SER A 1 100 ? -4.647 3.617 0.414 1.00 93.12 100 SER A CA 1
ATOM 726 C C . SER A 1 100 ? -5.123 4.684 -0.575 1.00 93.12 100 SER A C 1
ATOM 728 O O . SER A 1 100 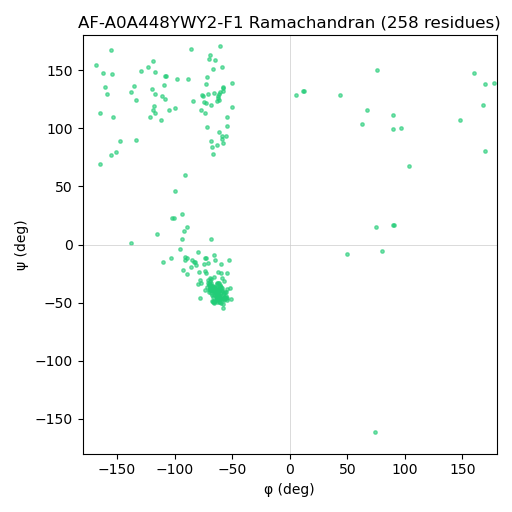? -6.267 4.679 -1.030 1.00 93.12 100 SER A O 1
ATOM 730 N N . VAL A 1 101 ? -4.251 5.635 -0.902 1.00 91.50 101 VAL A N 1
ATOM 731 C CA . VAL A 1 101 ? -4.526 6.679 -1.898 1.00 91.50 101 VAL A CA 1
ATOM 732 C C . VAL A 1 101 ? -3.634 6.408 -3.099 1.00 91.50 101 VAL A C 1
ATOM 734 O O . VAL A 1 101 ? -2.424 6.296 -2.916 1.00 91.50 101 VAL A O 1
ATOM 737 N N . LYS A 1 102 ? -4.199 6.347 -4.316 1.00 90.50 102 LYS A N 1
ATOM 738 C CA . LYS A 1 102 ? -3.425 6.050 -5.537 1.00 90.50 102 LYS A CA 1
ATOM 739 C C . LYS A 1 102 ? -2.183 6.934 -5.669 1.00 90.50 102 LYS A C 1
ATOM 741 O O . LYS A 1 102 ? -1.095 6.409 -5.846 1.00 90.50 102 LYS A O 1
ATOM 746 N N . THR A 1 103 ? -2.316 8.245 -5.464 1.00 88.81 103 THR A N 1
ATOM 747 C CA . THR A 1 103 ? -1.175 9.171 -5.555 1.00 88.81 103 THR A CA 1
ATOM 748 C C . THR A 1 103 ? -0.068 8.852 -4.546 1.00 88.81 103 THR A C 1
ATOM 750 O O . THR A 1 103 ? 1.102 8.980 -4.876 1.00 88.81 103 THR A O 1
ATOM 753 N N . ALA A 1 104 ? -0.412 8.387 -3.340 1.00 90.06 104 ALA A N 1
ATOM 754 C CA . ALA A 1 104 ? 0.581 7.977 -2.350 1.00 90.06 104 ALA A CA 1
ATOM 755 C C . ALA A 1 104 ? 1.300 6.685 -2.773 1.00 90.06 104 ALA A C 1
ATOM 757 O O . ALA A 1 104 ? 2.518 6.605 -2.651 1.00 90.06 104 ALA A O 1
ATOM 758 N N . CYS A 1 105 ? 0.570 5.711 -3.327 1.00 91.31 105 CYS A N 1
ATOM 759 C CA . CYS A 1 105 ? 1.166 4.491 -3.877 1.00 91.31 105 CYS A CA 1
ATOM 760 C C . CYS A 1 105 ? 2.080 4.785 -5.079 1.00 91.31 105 CYS A C 1
ATOM 762 O O . CYS A 1 105 ? 3.150 4.195 -5.209 1.00 91.31 105 CYS A O 1
ATOM 764 N N . ASP A 1 106 ? 1.679 5.719 -5.942 1.00 88.69 106 ASP A N 1
ATOM 765 C CA . ASP A 1 106 ? 2.454 6.130 -7.115 1.00 88.69 106 ASP A CA 1
ATOM 766 C C . ASP A 1 106 ? 3.731 6.897 -6.707 1.00 88.69 106 ASP A C 1
ATOM 768 O O . ASP A 1 106 ? 4.796 6.706 -7.294 1.00 88.69 106 ASP A O 1
ATOM 772 N N . GLU A 1 107 ? 3.671 7.711 -5.649 1.00 88.75 107 GLU A N 1
ATOM 773 C CA . GLU A 1 107 ? 4.854 8.352 -5.059 1.00 88.75 107 GLU A CA 1
ATOM 774 C C . GLU A 1 107 ? 5.811 7.347 -4.399 1.00 88.75 107 GLU A C 1
ATOM 776 O O . GLU A 1 107 ? 7.031 7.505 -4.495 1.00 88.75 107 GLU A O 1
ATOM 781 N N . GLU A 1 108 ? 5.290 6.326 -3.711 1.00 89.00 108 GLU A N 1
ATOM 782 C CA . GLU A 1 108 ? 6.109 5.256 -3.126 1.00 89.00 108 GLU A CA 1
ATOM 783 C C . GLU A 1 108 ? 6.818 4.437 -4.202 1.00 89.00 108 GLU A C 1
ATOM 785 O O . GLU A 1 108 ? 8.005 4.136 -4.062 1.00 89.00 108 GLU A O 1
ATOM 790 N N . LEU A 1 109 ? 6.126 4.155 -5.306 1.00 87.81 109 LEU A N 1
ATOM 791 C CA . LEU A 1 109 ? 6.719 3.525 -6.475 1.00 87.81 109 LEU A CA 1
ATOM 792 C C . LEU A 1 109 ? 7.884 4.353 -7.020 1.00 87.81 109 LEU A C 1
ATOM 794 O O . LEU A 1 109 ? 8.976 3.817 -7.201 1.00 87.81 109 LEU A O 1
ATOM 798 N N . LYS A 1 110 ? 7.664 5.654 -7.252 1.00 85.50 110 LYS A N 1
ATOM 799 C CA . LYS A 1 110 ? 8.703 6.556 -7.760 1.00 85.50 110 LYS A CA 1
ATOM 800 C C . LYS A 1 110 ? 9.947 6.522 -6.869 1.00 85.50 110 LYS A C 1
ATOM 802 O O . LYS A 1 110 ? 11.045 6.297 -7.367 1.00 85.50 110 LYS A O 1
ATOM 807 N N . LYS A 1 111 ? 9.765 6.632 -5.549 1.00 88.06 111 LYS A N 1
ATOM 808 C CA . LYS A 1 111 ? 10.865 6.554 -4.571 1.00 88.06 111 LYS A CA 1
ATOM 809 C C . LYS A 1 111 ? 11.575 5.203 -4.588 1.00 88.06 111 LYS A C 1
ATOM 811 O O . LYS A 1 111 ? 12.793 5.156 -4.452 1.00 88.06 111 LYS A O 1
ATOM 816 N N . CYS A 1 112 ? 10.828 4.107 -4.725 1.00 87.94 112 CYS A N 1
ATOM 817 C CA . CY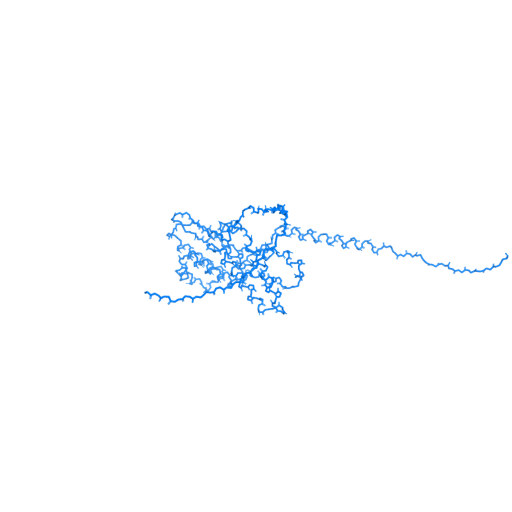S A 1 112 ? 11.401 2.766 -4.810 1.00 87.94 112 CYS A CA 1
ATOM 818 C C . CYS A 1 112 ? 12.282 2.626 -6.056 1.00 87.94 112 CYS A C 1
ATOM 820 O O . CYS A 1 112 ? 13.404 2.127 -5.967 1.00 87.94 112 CYS A O 1
ATOM 822 N N . VAL A 1 113 ? 11.797 3.106 -7.201 1.00 82.50 113 VAL A N 1
ATOM 823 C CA . VAL A 1 113 ? 12.535 3.052 -8.464 1.00 82.50 113 VAL A CA 1
ATOM 824 C C . VAL A 1 113 ? 13.783 3.936 -8.411 1.00 82.50 113 VAL A C 1
ATOM 826 O O . VAL A 1 113 ? 14.866 3.438 -8.699 1.00 82.50 113 VAL A O 1
ATOM 829 N N . GLU A 1 114 ? 13.659 5.196 -7.980 1.00 81.94 114 GLU A N 1
ATOM 830 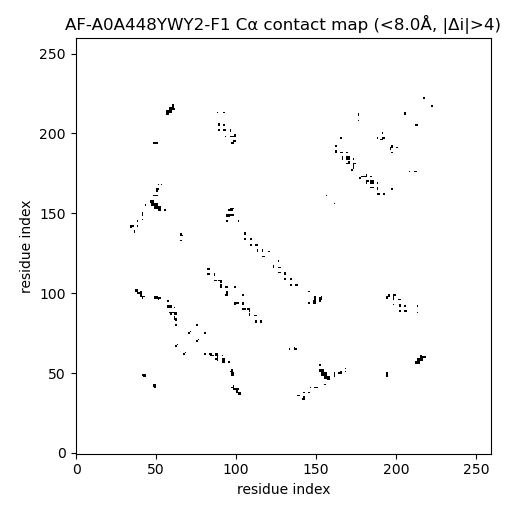C CA . GLU A 1 114 ? 14.791 6.130 -7.843 1.00 81.94 114 GLU A CA 1
ATOM 831 C C . GLU A 1 114 ? 15.875 5.570 -6.915 1.00 81.94 114 GLU A C 1
ATOM 833 O O . GLU A 1 114 ? 17.052 5.552 -7.268 1.00 81.94 114 GLU A O 1
ATOM 838 N N . LYS A 1 115 ? 15.480 5.022 -5.759 1.00 84.00 115 LYS A N 1
ATOM 839 C CA . LYS A 1 115 ? 16.423 4.416 -4.814 1.00 84.00 115 LYS A CA 1
ATOM 840 C C . LYS A 1 115 ? 17.189 3.247 -5.438 1.00 84.00 115 LYS A C 1
ATOM 842 O O . LYS A 1 115 ? 18.401 3.148 -5.272 1.00 84.00 115 LYS A O 1
ATOM 847 N N . ASN A 1 116 ? 16.490 2.366 -6.150 1.00 78.56 116 ASN A N 1
ATOM 848 C CA . ASN A 1 116 ? 17.126 1.222 -6.795 1.00 78.56 116 ASN A CA 1
ATOM 849 C C . ASN A 1 116 ? 18.021 1.634 -7.979 1.00 78.56 116 ASN A C 1
ATOM 851 O O . ASN A 1 116 ? 19.016 0.958 -8.238 1.00 78.56 116 ASN A O 1
ATOM 855 N N . CYS A 1 117 ? 17.709 2.742 -8.662 1.00 76.50 117 CYS A N 1
ATOM 856 C CA . CYS A 1 117 ? 18.566 3.319 -9.700 1.00 76.50 117 CYS A CA 1
ATOM 857 C C . CYS A 1 117 ? 19.903 3.819 -9.139 1.00 76.50 117 CYS A C 1
ATOM 859 O O . CYS A 1 117 ? 20.939 3.567 -9.748 1.00 76.50 117 CYS A O 1
ATOM 861 N N . SER A 1 118 ? 19.894 4.461 -7.966 1.00 69.12 118 SER A N 1
ATOM 862 C CA . SER A 1 118 ? 21.119 4.950 -7.316 1.00 69.12 118 SER A CA 1
ATOM 863 C C . SER A 1 118 ? 21.992 3.838 -6.716 1.00 69.12 118 SER A C 1
ATOM 865 O O . SER A 1 118 ? 23.188 4.039 -6.533 1.00 69.12 118 SER A O 1
ATOM 867 N N . GLU A 1 119 ? 21.419 2.680 -6.368 1.00 66.31 119 GLU A N 1
ATOM 868 C CA . GLU A 1 119 ? 22.137 1.604 -5.661 1.00 66.31 119 GLU A CA 1
ATOM 869 C C . GLU A 1 119 ? 22.771 0.542 -6.586 1.00 66.31 119 GLU A C 1
ATOM 871 O O . GLU A 1 119 ? 23.667 -0.170 -6.131 1.00 66.31 119 GLU A O 1
ATOM 876 N N . LYS A 1 120 ? 22.310 0.376 -7.841 1.00 62.25 120 LYS A N 1
ATOM 877 C CA . LYS A 1 120 ? 22.626 -0.824 -8.657 1.00 62.25 120 LYS A CA 1
ATOM 878 C C . LYS A 1 120 ? 22.979 -0.620 -10.144 1.00 62.25 120 LYS A C 1
ATOM 880 O O . LYS A 1 120 ? 23.166 -1.624 -10.824 1.00 62.25 120 LYS A O 1
ATOM 885 N N . GLY A 1 121 ? 23.036 0.599 -10.687 1.00 56.59 121 GLY A N 1
ATOM 886 C CA . GLY A 1 121 ? 23.167 0.800 -12.142 1.00 56.59 121 GLY A CA 1
ATOM 887 C C . GLY A 1 121 ? 24.450 1.495 -12.602 1.00 56.59 121 GLY A C 1
ATOM 888 O O . GLY A 1 121 ? 24.726 2.604 -12.163 1.00 56.59 121 GLY A O 1
ATOM 889 N N . ASP A 1 122 ? 25.138 0.903 -13.585 1.00 51.78 122 ASP A N 1
ATOM 890 C CA . ASP A 1 122 ? 26.263 1.490 -14.344 1.00 51.78 122 ASP A CA 1
ATOM 891 C C . ASP A 1 122 ? 25.855 2.659 -15.276 1.00 51.78 122 ASP A C 1
ATOM 893 O O . ASP A 1 122 ? 26.674 3.179 -16.029 1.00 51.78 122 ASP A O 1
ATOM 897 N N . ASP A 1 123 ? 24.590 3.099 -15.244 1.00 69.69 123 ASP A N 1
ATOM 898 C CA . ASP A 1 123 ? 24.099 4.230 -16.040 1.00 69.69 123 ASP A CA 1
ATOM 899 C C . ASP A 1 123 ? 22.862 4.873 -15.370 1.00 69.69 123 ASP A C 1
ATOM 901 O O . ASP A 1 123 ? 21.702 4.624 -15.729 1.00 69.69 123 ASP A O 1
ATOM 905 N N . GLU A 1 124 ? 23.117 5.654 -14.314 1.00 72.75 124 GLU A N 1
ATOM 906 C CA . GLU A 1 124 ? 22.107 6.340 -13.491 1.00 72.75 124 GLU A CA 1
ATOM 907 C C . GLU A 1 124 ? 21.128 7.166 -14.347 1.00 72.75 124 GLU A C 1
ATOM 909 O O . GLU A 1 124 ? 19.919 7.169 -14.097 1.00 72.75 124 GLU A O 1
ATOM 914 N N . GLU A 1 125 ? 21.626 7.805 -15.408 1.00 75.12 125 GLU A N 1
ATOM 915 C CA . GLU A 1 125 ? 20.836 8.642 -16.312 1.00 75.12 125 GLU A CA 1
ATOM 916 C C . GLU A 1 125 ? 19.762 7.830 -17.050 1.00 75.12 125 GLU A C 1
ATOM 918 O O . GLU A 1 125 ? 18.583 8.198 -17.039 1.00 75.12 125 GLU A O 1
ATOM 923 N N . LYS A 1 126 ? 20.126 6.668 -17.607 1.00 72.69 126 LYS A N 1
ATOM 924 C CA . LYS A 1 126 ? 19.171 5.775 -18.287 1.00 72.69 126 LYS A CA 1
ATOM 925 C C . LYS A 1 126 ? 18.149 5.191 -17.320 1.00 72.69 126 LYS A C 1
ATOM 927 O O . LYS A 1 126 ? 16.980 5.026 -17.675 1.00 72.69 126 LYS A O 1
ATOM 932 N N . CYS A 1 127 ? 18.565 4.881 -16.092 1.00 74.44 127 CYS A N 1
ATOM 933 C CA . CYS A 1 127 ? 17.648 4.382 -15.073 1.00 74.44 127 CYS A CA 1
ATOM 934 C C . CYS A 1 127 ? 16.632 5.456 -14.657 1.00 74.44 127 CYS A C 1
ATOM 936 O O . CYS A 1 127 ? 15.427 5.195 -14.655 1.00 74.44 127 CYS A O 1
ATOM 938 N N . ASN A 1 128 ? 17.092 6.686 -14.420 1.00 75.88 128 ASN A N 1
ATOM 939 C CA . ASN A 1 128 ? 16.234 7.825 -14.094 1.00 75.88 128 ASN A CA 1
ATOM 940 C C . ASN A 1 128 ? 15.297 8.200 -15.251 1.00 75.88 128 ASN A C 1
ATOM 942 O O . ASN A 1 128 ? 14.128 8.524 -15.026 1.00 75.88 128 ASN A O 1
ATOM 946 N N . GLN A 1 129 ? 15.761 8.095 -16.499 1.00 75.75 129 GLN A N 1
ATOM 947 C CA . GLN A 1 129 ? 14.914 8.297 -17.673 1.00 75.75 129 GLN A CA 1
ATOM 948 C C . GLN A 1 129 ? 13.777 7.264 -17.726 1.00 75.75 129 GLN A C 1
ATOM 950 O O . GLN A 1 129 ? 12.615 7.642 -17.900 1.00 75.75 129 GLN A O 1
ATOM 955 N N . ARG A 1 130 ? 14.076 5.976 -17.498 1.00 71.88 130 ARG A N 1
ATOM 956 C CA . ARG A 1 130 ? 13.053 4.916 -17.407 1.00 71.88 130 ARG A CA 1
ATOM 957 C C . ARG A 1 130 ? 12.093 5.145 -16.239 1.00 71.88 130 ARG A C 1
ATOM 959 O O . ARG A 1 130 ? 10.883 5.039 -16.425 1.00 71.88 130 ARG A O 1
ATOM 966 N N . ALA A 1 131 ? 12.605 5.533 -15.072 1.00 75.06 131 ALA A N 1
ATOM 967 C CA . ALA A 1 131 ? 11.801 5.867 -13.896 1.00 75.06 131 ALA A CA 1
ATOM 968 C C . ALA A 1 131 ? 10.812 7.013 -14.164 1.00 75.06 131 ALA A C 1
ATOM 970 O O . ALA A 1 131 ? 9.657 6.976 -13.725 1.00 75.06 131 ALA A O 1
ATOM 971 N N . SER A 1 132 ? 11.258 8.024 -14.913 1.00 76.94 132 SER A N 1
ATOM 972 C CA . SER A 1 132 ? 10.438 9.166 -15.317 1.00 76.94 132 SER A CA 1
ATOM 973 C C . SER A 1 132 ? 9.319 8.746 -16.272 1.00 76.94 132 SER A C 1
ATOM 975 O O . SER A 1 132 ? 8.152 9.049 -16.016 1.00 76.94 132 SER A O 1
ATOM 977 N N . ILE A 1 133 ? 9.642 7.967 -17.313 1.00 76.75 133 ILE A N 1
ATOM 978 C CA . ILE A 1 133 ? 8.646 7.410 -18.246 1.00 76.75 133 ILE A CA 1
ATOM 979 C C . ILE A 1 133 ? 7.614 6.574 -17.485 1.00 76.75 133 ILE A C 1
ATOM 981 O O . ILE A 1 133 ? 6.410 6.741 -17.676 1.00 76.75 133 ILE A O 1
ATOM 985 N N . PHE A 1 134 ? 8.079 5.732 -16.565 1.00 75.75 134 PHE A N 1
ATOM 986 C CA . PHE A 1 134 ? 7.221 4.884 -15.752 1.00 75.75 134 PHE A CA 1
ATOM 987 C C . PHE A 1 134 ? 6.271 5.691 -14.858 1.00 75.75 134 PHE A C 1
ATOM 989 O O . PHE A 1 134 ? 5.071 5.422 -14.798 1.00 75.75 134 PHE A O 1
ATOM 996 N N . SER A 1 135 ? 6.785 6.748 -14.226 1.00 76.25 135 SER A N 1
ATOM 997 C CA . SER A 1 135 ? 5.981 7.672 -13.419 1.00 76.25 135 SER A CA 1
ATOM 998 C C . SER A 1 135 ? 4.907 8.379 -14.254 1.00 76.25 135 SER A C 1
ATOM 1000 O O . SER A 1 135 ? 3.784 8.573 -13.780 1.00 76.25 135 SER A O 1
ATOM 1002 N N . ILE A 1 136 ? 5.226 8.745 -15.502 1.00 80.12 136 ILE A N 1
ATOM 1003 C CA . ILE A 1 136 ? 4.263 9.337 -16.440 1.00 80.12 136 ILE A CA 1
ATOM 1004 C C . ILE A 1 136 ? 3.176 8.319 -16.797 1.00 80.12 136 ILE A C 1
ATOM 1006 O O . ILE A 1 136 ? 1.998 8.645 -16.671 1.00 80.12 136 ILE A O 1
ATOM 1010 N N . MET A 1 137 ? 3.544 7.088 -17.172 1.00 78.81 137 MET A N 1
ATOM 1011 C CA . MET A 1 137 ? 2.583 6.030 -17.522 1.00 78.81 137 MET A CA 1
ATOM 1012 C C . MET A 1 137 ? 1.599 5.757 -16.381 1.00 78.81 137 MET A C 1
ATOM 1014 O O . MET A 1 137 ? 0.386 5.784 -16.581 1.00 78.81 137 MET A O 1
ATOM 1018 N N . VAL A 1 138 ? 2.113 5.604 -15.162 1.00 79.81 138 VAL A N 1
ATOM 1019 C CA . VAL A 1 138 ? 1.305 5.385 -13.956 1.00 79.81 138 VAL A CA 1
ATOM 1020 C C . VAL A 1 138 ? 0.379 6.568 -13.645 1.00 79.81 138 VAL A C 1
ATOM 1022 O O . VAL A 1 138 ? -0.743 6.379 -13.165 1.00 79.81 138 VAL A O 1
ATOM 1025 N N . SER A 1 139 ? 0.817 7.794 -13.939 1.00 76.75 139 SER A N 1
ATOM 1026 C CA . SER A 1 139 ? 0.006 9.003 -13.744 1.00 76.75 139 SER A CA 1
ATOM 1027 C C . SER A 1 139 ? -1.116 9.151 -14.777 1.00 76.75 139 SER A C 1
ATOM 1029 O O . SER A 1 139 ? -2.086 9.862 -14.515 1.00 76.75 139 SER A O 1
ATOM 1031 N N . LEU A 1 140 ? -0.983 8.513 -15.945 1.00 78.56 140 LEU A N 1
ATOM 1032 C CA . LEU A 1 140 ? -1.993 8.506 -17.007 1.00 78.56 140 LEU A CA 1
ATOM 1033 C C . LEU A 1 140 ? -3.059 7.422 -16.808 1.00 78.56 140 LEU A C 1
ATOM 1035 O O . LEU A 1 140 ? -4.100 7.465 -17.464 1.00 78.56 140 LEU A O 1
ATOM 1039 N N . GLU A 1 141 ? -2.827 6.464 -15.907 1.00 80.44 141 GLU A N 1
ATOM 1040 C CA . GLU A 1 141 ? -3.830 5.462 -15.566 1.00 80.44 141 GLU A CA 1
ATOM 1041 C C . GLU A 1 141 ? -5.112 6.110 -15.046 1.00 80.44 141 GLU A C 1
ATOM 1043 O O . GLU A 1 141 ? -5.109 6.944 -14.135 1.00 80.44 141 GLU A O 1
ATOM 1048 N N . ASN A 1 142 ? -6.233 5.656 -15.596 1.00 82.69 142 ASN A N 1
ATOM 1049 C CA . ASN A 1 142 ? -7.546 6.070 -15.141 1.00 82.69 142 ASN A CA 1
ATOM 1050 C C . ASN A 1 142 ? -7.858 5.501 -13.737 1.00 82.69 142 ASN A C 1
ATOM 1052 O O . ASN A 1 142 ? -7.220 4.570 -13.242 1.00 82.69 142 ASN A O 1
ATOM 1056 N N . CYS A 1 143 ? -8.861 6.067 -13.065 1.00 87.75 143 CYS A N 1
ATOM 1057 C CA . CYS A 1 143 ? -9.175 5.689 -11.683 1.00 87.75 143 CYS A CA 1
ATOM 1058 C C . CYS A 1 143 ? -9.987 4.391 -11.548 1.00 87.75 143 CYS A C 1
ATOM 1060 O O . CYS A 1 143 ? -10.230 3.944 -10.425 1.00 87.75 143 CYS A O 1
ATOM 1062 N N . GLN A 1 144 ? -10.439 3.801 -12.659 1.00 87.50 144 GLN A N 1
ATOM 1063 C CA . GLN A 1 144 ? -11.340 2.647 -12.646 1.00 87.50 144 GLN A CA 1
ATOM 1064 C C . GLN A 1 144 ? -10.683 1.387 -12.051 1.00 87.50 144 GLN A C 1
ATOM 1066 O O . GLN A 1 144 ? -11.253 0.852 -11.099 1.00 87.50 144 GLN A O 1
ATOM 1071 N N . PRO A 1 145 ? -9.478 0.954 -12.483 1.00 86.62 145 PRO A N 1
ATOM 1072 C CA . PRO A 1 145 ? -8.767 -0.171 -11.881 1.00 86.62 145 PRO A CA 1
ATOM 1073 C C . PRO A 1 145 ? -8.533 0.021 -10.386 1.00 86.62 145 PRO A C 1
ATOM 1075 O O . PRO A 1 145 ? -8.825 -0.872 -9.600 1.00 86.62 145 PRO A O 1
ATOM 1078 N N . TYR A 1 146 ? -8.092 1.215 -9.974 1.00 89.31 146 TYR A N 1
ATOM 1079 C CA . TYR A 1 146 ? -7.901 1.532 -8.558 1.00 89.31 146 TYR A CA 1
ATOM 1080 C C . TYR A 1 146 ? -9.204 1.383 -7.762 1.00 89.31 146 TYR A C 1
ATOM 1082 O O . TYR A 1 146 ? -9.217 0.744 -6.712 1.00 89.31 146 TYR A O 1
ATOM 1090 N N . SER A 1 147 ? -10.312 1.928 -8.273 1.00 90.62 147 SER A N 1
ATOM 1091 C CA . SER A 1 147 ? -11.615 1.821 -7.614 1.00 90.62 147 SER A CA 1
ATOM 1092 C C . SER A 1 147 ? -12.081 0.366 -7.519 1.00 90.62 147 SER A C 1
ATOM 1094 O O . SER A 1 147 ? -12.520 -0.064 -6.455 1.00 90.62 147 SER A O 1
ATOM 1096 N N . ALA A 1 148 ? -11.965 -0.406 -8.603 1.00 91.38 148 ALA A N 1
ATOM 1097 C CA . ALA A 1 148 ? -12.365 -1.812 -8.642 1.00 91.38 148 ALA A CA 1
ATOM 1098 C C . ALA A 1 148 ? -11.567 -2.660 -7.640 1.00 91.38 148 ALA A C 1
ATOM 1100 O O . ALA A 1 148 ? -12.148 -3.411 -6.854 1.00 91.38 148 ALA A O 1
ATOM 1101 N N . VAL A 1 149 ? -10.248 -2.462 -7.606 1.00 91.50 149 VAL A N 1
ATOM 1102 C CA . VAL A 1 149 ? -9.357 -3.126 -6.656 1.00 91.50 149 VAL A CA 1
ATOM 1103 C C . VAL A 1 149 ? -9.742 -2.761 -5.219 1.00 91.50 149 VAL A C 1
ATOM 1105 O O . VAL A 1 149 ? -9.999 -3.652 -4.411 1.00 91.50 149 VAL A O 1
ATOM 1108 N N . GLN A 1 150 ? -9.914 -1.475 -4.899 1.00 93.50 150 GLN A N 1
ATOM 1109 C CA . GLN A 1 150 ? -10.348 -1.063 -3.559 1.00 93.50 150 GLN A CA 1
ATOM 1110 C C . GLN A 1 150 ? -11.687 -1.697 -3.153 1.00 93.50 150 GLN A C 1
ATOM 1112 O O . GLN A 1 150 ? -11.815 -2.173 -2.030 1.00 93.50 150 GLN A O 1
ATOM 1117 N N . HIS A 1 151 ? -12.665 -1.777 -4.060 1.00 92.62 151 HIS A N 1
ATOM 1118 C CA . HIS A 1 151 ? -13.949 -2.435 -3.786 1.00 92.62 151 HIS A CA 1
ATOM 1119 C C . HIS A 1 151 ? -13.815 -3.935 -3.488 1.00 92.62 151 HIS A C 1
ATOM 1121 O O . HIS A 1 151 ? -14.589 -4.466 -2.695 1.00 92.62 151 HIS A O 1
ATOM 1127 N N . SER A 1 152 ? -12.857 -4.623 -4.112 1.00 93.12 152 SER A N 1
ATOM 1128 C CA . SER A 1 152 ? -12.645 -6.060 -3.895 1.00 93.12 152 SER A CA 1
ATOM 1129 C C . SER A 1 152 ? -11.907 -6.384 -2.586 1.00 93.12 152 SER A C 1
ATOM 1131 O O . SER A 1 152 ? -12.190 -7.414 -1.967 1.00 93.12 152 SER A O 1
ATOM 1133 N N . HIS A 1 153 ? -11.033 -5.480 -2.125 1.00 94.94 153 HIS A N 1
ATOM 1134 C CA . HIS A 1 153 ? -10.192 -5.670 -0.935 1.00 94.94 153 HIS A CA 1
ATOM 1135 C C . HIS A 1 153 ? -10.674 -4.917 0.315 1.00 94.94 153 HIS A C 1
ATOM 1137 O O . HIS A 1 153 ? -10.196 -5.189 1.418 1.00 94.94 153 HIS A O 1
ATOM 1143 N N . CYS A 1 154 ? -11.625 -3.993 0.188 1.00 95.56 154 CYS A N 1
ATOM 1144 C CA . CYS A 1 154 ? -12.261 -3.324 1.319 1.00 95.56 154 CYS A CA 1
ATOM 1145 C C . CYS A 1 154 ? -13.610 -3.953 1.680 1.00 95.56 154 CYS A C 1
ATOM 1147 O O . CYS A 1 154 ? -14.427 -4.260 0.816 1.00 95.56 154 CYS A O 1
ATOM 1149 N N . GLU A 1 155 ? -13.901 -4.017 2.976 1.00 95.69 155 GLU A N 1
ATOM 1150 C CA . GLU A 1 155 ? -15.247 -4.207 3.513 1.00 95.69 155 GLU A CA 1
ATOM 1151 C C . GLU A 1 155 ? -15.677 -2.992 4.346 1.00 95.69 155 GLU A C 1
ATOM 1153 O O . GLU A 1 155 ? -14.858 -2.308 4.961 1.00 95.69 155 GLU A O 1
ATOM 1158 N N . CYS A 1 156 ? -16.975 -2.691 4.348 1.00 96.44 156 CYS A N 1
ATOM 1159 C CA . CYS A 1 156 ? -17.547 -1.613 5.152 1.00 96.44 156 CYS A CA 1
ATOM 1160 C C . CYS A 1 156 ? -18.183 -2.200 6.410 1.00 96.44 156 CYS A C 1
ATOM 1162 O O . CYS A 1 156 ? -19.150 -2.952 6.311 1.00 96.44 156 CYS A O 1
ATOM 1164 N N . VAL A 1 157 ? -17.670 -1.824 7.578 1.00 96.44 157 VAL A N 1
ATOM 1165 C CA . VAL A 1 157 ? -18.161 -2.299 8.883 1.00 96.44 157 VAL A CA 1
ATOM 1166 C C . VAL A 1 157 ? -18.672 -1.129 9.726 1.00 96.44 157 VAL A C 1
ATOM 1168 O O . VAL A 1 157 ? -18.257 0.008 9.475 1.00 96.44 157 VAL A O 1
ATOM 1171 N N . PRO A 1 158 ? -19.550 -1.355 10.718 1.00 97.19 158 PRO A N 1
ATOM 1172 C CA . PRO A 1 158 ? -19.909 -0.327 11.692 1.00 97.19 158 PRO A CA 1
ATOM 1173 C C . PRO A 1 158 ? -18.662 0.317 12.306 1.00 97.19 158 PRO A C 1
ATOM 1175 O O . PRO A 1 158 ? -17.674 -0.358 12.596 1.00 97.19 158 PRO A O 1
ATOM 1178 N N . ALA A 1 159 ? -18.677 1.641 12.484 1.00 94.81 159 ALA A N 1
ATOM 1179 C CA . ALA A 1 159 ? -17.509 2.368 12.991 1.00 94.81 159 ALA A CA 1
ATOM 1180 C C . ALA A 1 159 ? -17.046 1.883 14.380 1.00 94.81 159 ALA A C 1
ATOM 1182 O O . ALA A 1 159 ? -15.855 1.938 14.680 1.00 94.81 159 ALA A O 1
ATOM 1183 N N . GLU A 1 160 ? -17.973 1.377 15.192 1.00 95.12 160 GLU A N 1
ATOM 1184 C CA . GLU A 1 160 ? -17.712 0.768 16.501 1.00 95.12 160 GLU A CA 1
ATOM 1185 C C . GLU A 1 160 ? -16.968 -0.575 16.418 1.00 95.12 160 GLU A C 1
ATOM 1187 O O . GLU A 1 160 ? -16.132 -0.858 17.274 1.00 95.12 160 GLU A O 1
ATOM 1192 N N . ASP A 1 161 ? -17.182 -1.345 15.348 1.00 95.81 161 ASP A N 1
ATOM 1193 C CA . ASP A 1 161 ? -16.540 -2.648 15.123 1.00 95.81 161 ASP A CA 1
ATOM 1194 C C . ASP A 1 161 ? -15.168 -2.523 14.447 1.00 95.81 161 ASP A C 1
ATOM 1196 O O . ASP A 1 161 ? -14.342 -3.441 14.494 1.00 95.81 161 ASP A O 1
ATOM 1200 N N . ALA A 1 162 ? -14.895 -1.381 13.808 1.00 94.69 162 ALA A N 1
ATOM 1201 C CA . ALA A 1 162 ? -13.670 -1.161 13.046 1.00 94.69 162 ALA A CA 1
ATOM 1202 C C . ALA A 1 162 ? -12.373 -1.385 13.856 1.00 94.69 162 ALA A C 1
ATOM 1204 O O . ALA A 1 162 ? -11.450 -1.994 13.307 1.00 94.69 162 ALA A O 1
ATOM 1205 N N . PRO A 1 163 ? -12.247 -0.958 15.132 1.00 94.94 163 PRO A N 1
ATOM 1206 C CA . PRO A 1 163 ? -11.054 -1.234 15.934 1.00 94.94 163 PRO A CA 1
ATOM 1207 C C . PRO A 1 163 ? -10.815 -2.732 16.150 1.00 94.94 163 PRO A C 1
ATOM 1209 O O . PRO A 1 163 ? -9.704 -3.206 15.917 1.00 94.94 163 PRO A O 1
ATOM 1212 N N . ALA A 1 164 ? -11.859 -3.483 16.516 1.00 95.38 164 ALA A N 1
ATOM 1213 C CA . ALA A 1 164 ? -11.764 -4.924 16.747 1.00 95.38 164 ALA A CA 1
ATOM 1214 C C . ALA A 1 164 ? -11.402 -5.674 15.458 1.00 95.38 164 ALA A C 1
ATOM 1216 O O . ALA A 1 164 ? -10.523 -6.533 15.460 1.00 95.38 164 ALA A O 1
ATOM 1217 N N . LYS A 1 165 ? -12.009 -5.287 14.329 1.00 95.69 165 LYS A N 1
ATOM 1218 C CA . LYS A 1 165 ? -11.703 -5.853 13.008 1.00 95.69 165 LYS A CA 1
ATOM 1219 C C . LYS A 1 165 ? -10.263 -5.594 12.565 1.00 95.69 165 LYS A C 1
ATOM 1221 O O . LYS A 1 165 ? -9.632 -6.475 11.989 1.00 95.69 165 LYS A O 1
ATOM 1226 N N . ARG A 1 166 ? -9.716 -4.405 12.838 1.00 95.25 166 ARG A N 1
ATOM 1227 C CA . ARG A 1 166 ? -8.308 -4.092 12.534 1.00 95.25 166 A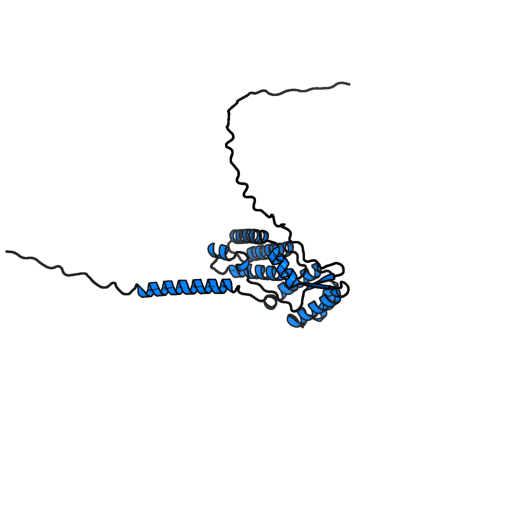RG A CA 1
ATOM 1228 C C . ARG A 1 166 ? -7.339 -4.874 13.420 1.00 95.25 166 ARG A C 1
ATOM 1230 O O . ARG A 1 166 ? -6.297 -5.298 12.929 1.00 95.25 166 ARG A O 1
ATOM 1237 N N . GLU A 1 167 ? -7.664 -5.057 14.699 1.00 95.81 167 GLU A N 1
ATOM 1238 C CA . GLU A 1 167 ? -6.869 -5.892 15.607 1.00 95.81 167 GLU A CA 1
ATOM 1239 C C . GLU A 1 167 ? -6.851 -7.353 15.140 1.00 95.81 167 GLU A C 1
ATOM 1241 O O . GLU A 1 167 ? -5.768 -7.911 14.970 1.00 95.81 167 GLU A O 1
ATOM 1246 N N . ASP A 1 168 ? -8.021 -7.928 14.842 1.00 95.88 168 ASP A N 1
ATOM 1247 C CA . ASP A 1 168 ? -8.169 -9.293 14.311 1.00 95.88 168 ASP A CA 1
ATOM 1248 C C . ASP A 1 168 ? -7.399 -9.484 12.995 1.00 95.88 168 ASP A C 1
ATOM 1250 O O . ASP A 1 168 ? -6.678 -10.464 12.820 1.00 95.88 168 ASP A O 1
ATOM 1254 N N . LEU A 1 169 ? -7.467 -8.503 12.091 1.00 95.50 169 LEU A N 1
ATOM 1255 C CA . LEU A 1 169 ? -6.704 -8.527 10.847 1.00 95.50 169 LEU A CA 1
ATOM 1256 C C . LEU A 1 169 ? -5.189 -8.575 11.090 1.00 95.50 169 LEU A C 1
ATOM 1258 O O . LEU A 1 169 ? -4.491 -9.366 10.459 1.00 95.50 169 LEU A O 1
ATOM 1262 N N . LEU A 1 170 ? -4.666 -7.724 11.982 1.00 95.25 170 LEU A N 1
ATOM 1263 C CA . LEU A 1 170 ? -3.236 -7.723 12.308 1.00 95.25 170 LEU A CA 1
ATOM 1264 C C . LEU A 1 170 ? -2.827 -9.017 13.002 1.00 95.25 170 LEU A C 1
ATOM 1266 O O . LEU A 1 170 ? -1.747 -9.528 12.720 1.00 95.25 170 LEU A O 1
ATOM 1270 N N . HIS A 1 171 ? -3.679 -9.549 13.877 1.00 95.38 171 HIS A N 1
ATOM 1271 C CA . HIS A 1 171 ? -3.445 -10.828 14.535 1.00 95.38 171 HIS A CA 1
ATOM 1272 C C . HIS A 1 171 ? -3.268 -11.940 13.500 1.00 95.38 171 HIS A C 1
ATOM 1274 O O . HIS A 1 171 ? -2.208 -12.558 13.453 1.00 95.38 171 HIS A O 1
ATOM 1280 N N . LYS A 1 172 ? -4.236 -12.089 12.589 1.00 95.12 172 LYS A N 1
ATOM 1281 C CA . LYS A 1 172 ? -4.203 -13.084 11.507 1.00 95.12 172 LYS A CA 1
ATOM 1282 C C . LYS A 1 172 ? -3.029 -12.889 10.552 1.00 95.12 172 LYS A C 1
ATOM 1284 O O . LYS A 1 172 ? -2.411 -13.863 10.122 1.00 95.12 172 LYS A O 1
ATOM 1289 N N . PHE A 1 173 ? -2.682 -11.637 10.242 1.00 94.56 173 PHE A N 1
ATOM 1290 C CA . PHE A 1 173 ? -1.490 -11.329 9.453 1.00 94.56 173 PHE A CA 1
ATOM 1291 C C . PHE A 1 173 ? -0.224 -11.850 10.145 1.00 94.56 173 PHE A C 1
ATOM 1293 O O . PHE A 1 173 ? 0.577 -12.549 9.527 1.00 94.56 173 PHE A O 1
ATOM 1300 N N . TYR A 1 174 ? -0.043 -11.539 11.431 1.00 94.44 174 TYR A N 1
ATOM 1301 C CA . TYR A 1 174 ? 1.122 -12.005 12.178 1.00 94.44 174 TYR A CA 1
ATOM 1302 C C . TYR A 1 174 ? 1.120 -13.520 12.372 1.00 94.44 174 TYR A C 1
ATOM 1304 O O . TYR A 1 174 ? 2.176 -14.120 12.239 1.00 94.44 174 TYR A O 1
ATOM 1312 N N . GLU A 1 175 ? -0.024 -14.156 12.611 1.00 94.19 175 GLU A N 1
ATOM 1313 C CA . GLU A 1 175 ? -0.110 -15.620 12.684 1.00 94.19 175 GLU A CA 1
ATOM 1314 C C . GLU A 1 175 ? 0.356 -16.285 11.386 1.00 94.19 175 GLU A C 1
ATOM 1316 O O . GLU A 1 175 ? 1.033 -17.308 11.432 1.00 94.19 175 GLU A O 1
ATOM 1321 N N . THR A 1 176 ? 0.037 -15.679 10.239 1.00 91.88 176 THR A N 1
ATOM 1322 C CA . THR A 1 176 ? 0.378 -16.225 8.919 1.00 91.88 176 THR A CA 1
ATOM 1323 C C . THR A 1 176 ? 1.845 -15.987 8.552 1.00 91.88 176 THR A C 1
ATOM 1325 O O . THR A 1 176 ? 2.512 -16.903 8.085 1.00 91.88 176 THR A O 1
ATOM 1328 N N . PHE A 1 177 ? 2.363 -14.769 8.759 1.00 90.81 177 PHE A N 1
ATOM 1329 C CA . PHE A 1 177 ? 3.668 -14.357 8.212 1.00 90.81 177 PHE A CA 1
ATOM 1330 C C . PHE A 1 177 ? 4.776 -14.179 9.260 1.00 90.81 177 PHE A C 1
ATOM 1332 O O . PHE A 1 177 ? 5.945 -14.039 8.907 1.00 90.81 177 PHE A O 1
ATOM 1339 N N . SER A 1 178 ? 4.447 -14.106 10.554 1.00 91.44 178 SER A N 1
ATOM 1340 C CA . SER A 1 178 ? 5.423 -13.829 11.619 1.00 91.44 178 SER A CA 1
ATOM 1341 C C . SER A 1 178 ? 4.871 -14.173 13.014 1.00 91.44 178 SER A C 1
ATOM 1343 O O . SER A 1 178 ? 4.646 -13.252 13.819 1.00 91.44 178 SER A O 1
ATOM 1345 N N . PRO A 1 179 ? 4.682 -15.470 13.326 1.00 90.31 179 PRO A N 1
ATOM 1346 C CA . PRO A 1 179 ? 4.018 -15.928 14.551 1.00 90.31 179 PRO A CA 1
ATOM 1347 C C . PRO A 1 179 ? 4.685 -15.395 15.831 1.00 90.31 179 PRO A C 1
ATOM 1349 O O . PRO A 1 179 ? 4.006 -15.042 16.794 1.00 90.31 179 PRO A O 1
ATOM 1352 N N . ASP A 1 180 ? 6.002 -15.178 15.804 1.00 90.50 180 ASP A N 1
ATOM 1353 C CA . ASP A 1 180 ? 6.775 -14.628 16.930 1.00 90.50 180 ASP A CA 1
ATOM 1354 C C . ASP A 1 180 ? 6.401 -13.181 17.311 1.00 90.50 180 ASP A C 1
ATOM 1356 O O . ASP A 1 180 ? 6.818 -12.664 18.348 1.00 90.50 180 ASP A O 1
ATOM 1360 N N . SER A 1 181 ? 5.654 -12.470 16.459 1.00 90.56 181 SER A N 1
ATOM 1361 C CA . SER A 1 181 ? 5.269 -11.066 16.667 1.00 90.56 181 SER A CA 1
ATOM 1362 C C . SER A 1 181 ? 3.765 -10.848 16.850 1.00 90.56 181 SER A C 1
ATOM 1364 O O . SER A 1 181 ? 3.348 -9.691 16.926 1.00 90.56 181 SER A O 1
ATOM 1366 N N . VAL A 1 182 ? 2.964 -11.910 17.001 1.00 90.69 182 VAL A N 1
ATOM 1367 C CA . VAL A 1 182 ? 1.498 -11.823 17.180 1.00 90.69 182 VAL A CA 1
ATOM 1368 C C . VAL A 1 182 ? 1.108 -10.920 18.354 1.00 90.69 182 VAL A C 1
ATOM 1370 O O . VAL A 1 182 ? 0.205 -10.093 18.230 1.00 90.69 182 VAL A O 1
ATOM 1373 N N . GLY A 1 183 ? 1.870 -10.954 19.454 1.00 88.88 183 GLY A N 1
ATOM 1374 C CA . GLY A 1 183 ? 1.636 -10.092 20.620 1.00 88.88 183 GLY A CA 1
ATOM 1375 C C . GLY A 1 183 ? 1.701 -8.580 20.337 1.00 88.88 183 GLY A C 1
ATOM 1376 O O . GLY A 1 183 ? 1.189 -7.790 21.126 1.00 88.88 183 GLY A O 1
ATOM 1377 N N . LYS A 1 184 ? 2.281 -8.152 19.204 1.00 90.69 184 LYS A N 1
ATOM 1378 C CA . LYS A 1 184 ? 2.354 -6.733 18.801 1.00 90.69 184 LYS A CA 1
ATOM 1379 C C . LYS A 1 184 ? 1.079 -6.240 18.112 1.00 90.69 184 LYS A C 1
ATOM 1381 O O . LYS A 1 184 ? 0.908 -5.025 17.992 1.00 90.69 184 LYS A O 1
ATOM 1386 N N . ALA A 1 185 ? 0.194 -7.139 17.666 1.00 91.25 185 ALA A N 1
ATOM 1387 C CA . ALA A 1 185 ? -1.000 -6.798 16.889 1.00 91.25 185 ALA A CA 1
ATOM 1388 C C . ALA A 1 185 ? -1.887 -5.773 17.611 1.00 91.25 185 ALA A C 1
ATOM 1390 O O . ALA A 1 185 ? -2.260 -4.751 17.033 1.00 91.25 185 ALA A O 1
ATOM 1391 N N . LYS A 1 186 ? -2.137 -5.989 18.906 1.00 91.56 186 LYS A N 1
ATOM 1392 C CA . LYS A 1 186 ? -2.975 -5.114 19.732 1.00 91.56 186 LYS A CA 1
ATOM 1393 C C . LYS A 1 186 ? -2.423 -3.696 19.842 1.00 91.56 186 LYS A C 1
ATOM 1395 O O . LYS A 1 186 ? -3.140 -2.730 19.588 1.00 91.56 186 LYS A O 1
ATOM 1400 N N . ASP A 1 187 ? -1.142 -3.547 20.159 1.00 93.25 187 ASP A N 1
ATOM 1401 C CA . ASP A 1 187 ? -0.525 -2.224 20.304 1.00 93.25 187 ASP A CA 1
ATOM 1402 C C . ASP A 1 187 ? -0.394 -1.492 18.965 1.00 93.25 187 ASP A C 1
ATOM 1404 O O . ASP A 1 187 ? -0.533 -0.267 18.902 1.00 93.25 187 ASP A O 1
ATOM 1408 N N . LEU A 1 188 ? -0.156 -2.231 17.879 1.00 92.94 188 LEU A N 1
ATOM 1409 C CA . LEU A 1 188 ? -0.110 -1.671 16.533 1.00 92.94 188 LEU A CA 1
ATOM 1410 C C . LEU A 1 188 ? -1.493 -1.239 16.044 1.00 92.94 188 LEU A C 1
ATOM 1412 O O . LEU A 1 188 ? -1.597 -0.159 15.465 1.00 92.94 188 LEU A O 1
ATOM 1416 N N . SER A 1 189 ? -2.547 -2.005 16.339 1.00 91.69 189 SER A N 1
ATOM 1417 C CA . SER A 1 189 ? -3.927 -1.649 15.978 1.00 91.69 189 SER A CA 1
ATOM 1418 C C . SER A 1 189 ? -4.361 -0.325 16.617 1.00 91.69 189 SER A C 1
ATOM 1420 O O . SER A 1 189 ? -4.947 0.523 15.948 1.00 91.69 189 SER A O 1
ATOM 1422 N N . LYS A 1 190 ? -3.967 -0.080 17.875 1.00 93.44 190 LYS A N 1
ATOM 1423 C CA . LYS A 1 190 ? -4.222 1.189 18.578 1.00 93.44 190 LYS A CA 1
ATOM 1424 C C . LYS A 1 190 ? -3.468 2.364 17.961 1.00 93.44 190 LYS A C 1
ATOM 1426 O O . LYS A 1 190 ? -3.989 3.472 17.907 1.00 93.44 190 LYS A O 1
ATOM 1431 N N . LYS A 1 191 ? -2.235 2.142 17.492 1.00 93.19 191 LYS A N 1
ATOM 1432 C CA . LYS A 1 191 ? -1.455 3.167 16.773 1.00 93.19 191 LYS A CA 1
ATOM 1433 C C . LYS A 1 191 ? -2.024 3.431 15.374 1.00 93.19 191 LYS A C 1
ATOM 1435 O O . LYS A 1 191 ? -1.922 4.552 14.876 1.00 93.19 191 LYS A O 1
ATOM 1440 N N . ALA A 1 192 ? -2.626 2.414 14.761 1.00 93.12 192 ALA A N 1
ATOM 1441 C CA . ALA A 1 192 ? -3.276 2.438 13.455 1.00 93.12 192 ALA A CA 1
ATOM 1442 C C . ALA A 1 192 ? -4.813 2.561 13.558 1.00 93.12 192 ALA A C 1
ATOM 1444 O O . ALA A 1 192 ? -5.570 1.887 12.863 1.00 93.12 192 ALA A O 1
ATOM 1445 N N . ASP A 1 193 ? -5.273 3.481 14.405 1.00 91.00 193 ASP A N 1
ATOM 1446 C CA . ASP A 1 193 ? -6.682 3.765 14.725 1.00 91.00 193 ASP A CA 1
ATOM 1447 C C . ASP A 1 193 ? -7.529 4.332 13.569 1.00 91.00 193 ASP A C 1
ATOM 1449 O O . ASP A 1 193 ? -8.753 4.428 13.669 1.00 91.00 193 ASP A O 1
ATOM 1453 N N . THR A 1 194 ? -6.911 4.700 12.451 1.00 92.12 194 THR A N 1
ATOM 1454 C CA . THR A 1 194 ? -7.592 5.253 11.273 1.00 92.12 194 THR A CA 1
ATOM 1455 C C . THR A 1 194 ? -7.287 4.409 10.048 1.00 92.12 194 THR A C 1
ATOM 1457 O O . THR A 1 194 ? -6.207 3.831 9.945 1.00 92.12 194 THR A O 1
ATOM 1460 N N . THR A 1 195 ? -8.198 4.390 9.071 1.00 91.88 195 THR A N 1
ATOM 1461 C CA . THR A 1 195 ? -8.003 3.624 7.830 1.00 91.88 195 THR A CA 1
ATOM 1462 C C . THR A 1 195 ? -6.697 4.008 7.130 1.00 91.88 195 THR A C 1
ATOM 1464 O O . THR A 1 195 ? -5.942 3.133 6.729 1.00 91.88 195 THR A O 1
ATOM 1467 N N . ARG A 1 196 ? -6.346 5.301 7.086 1.00 91.50 196 ARG A N 1
ATOM 1468 C CA . ARG A 1 196 ? -5.085 5.752 6.476 1.00 91.50 196 ARG A CA 1
ATOM 1469 C C . ARG A 1 196 ? -3.843 5.264 7.229 1.00 91.50 196 ARG A C 1
ATOM 1471 O O . ARG A 1 196 ? -2.882 4.830 6.602 1.00 91.50 196 ARG A O 1
ATOM 1478 N N . LYS A 1 197 ? -3.835 5.327 8.567 1.00 93.56 197 LYS A N 1
ATOM 1479 C CA . LYS A 1 197 ? -2.704 4.799 9.352 1.00 93.56 197 LYS A CA 1
ATOM 1480 C C . LYS A 1 197 ? -2.601 3.280 9.223 1.00 93.56 197 LYS A C 1
ATOM 1482 O O . LYS A 1 197 ? -1.489 2.765 9.164 1.00 93.56 197 LYS A O 1
ATOM 1487 N N . MET A 1 198 ? -3.739 2.592 9.140 1.00 94.12 198 MET A N 1
ATOM 1488 C CA . MET A 1 198 ? -3.795 1.154 8.898 1.00 94.12 198 MET A CA 1
ATOM 1489 C C . MET A 1 198 ? -3.232 0.789 7.528 1.00 94.12 198 MET A C 1
ATOM 1491 O O . MET A 1 198 ? -2.406 -0.112 7.449 1.00 94.12 198 MET A O 1
ATOM 1495 N N . ALA A 1 199 ? -3.591 1.530 6.478 1.00 94.00 199 ALA A N 1
ATOM 1496 C CA . ALA A 1 199 ? -3.039 1.330 5.144 1.00 94.00 199 ALA A CA 1
ATOM 1497 C C . ALA A 1 199 ? -1.512 1.511 5.130 1.00 94.00 199 ALA A C 1
ATOM 1499 O O . ALA A 1 199 ? -0.791 0.649 4.637 1.00 94.00 199 ALA A O 1
ATOM 1500 N N . ASN A 1 200 ? -1.003 2.572 5.767 1.00 93.56 200 ASN A N 1
ATOM 1501 C CA . ASN A 1 200 ? 0.441 2.802 5.888 1.00 93.56 200 ASN A CA 1
ATOM 1502 C C . ASN A 1 200 ? 1.157 1.697 6.684 1.00 93.56 200 ASN A C 1
ATOM 1504 O O . ASN A 1 200 ? 2.286 1.329 6.363 1.00 93.56 200 ASN A O 1
ATOM 1508 N N . LEU A 1 201 ? 0.535 1.189 7.755 1.00 94.75 201 LEU A N 1
ATOM 1509 C CA . LEU A 1 201 ? 1.080 0.072 8.526 1.00 94.75 201 LEU A CA 1
ATOM 1510 C C . LEU A 1 201 ? 1.111 -1.199 7.675 1.00 94.75 201 LEU A C 1
ATOM 1512 O O . LEU A 1 201 ? 2.150 -1.848 7.611 1.00 94.75 201 LEU A O 1
ATOM 1516 N N . MET A 1 202 ? 0.006 -1.521 7.004 1.00 93.69 202 MET A N 1
ATOM 1517 C CA . MET A 1 202 ? -0.104 -2.700 6.151 1.00 93.69 202 MET A CA 1
ATOM 1518 C C . MET A 1 202 ? 0.906 -2.653 5.004 1.00 93.69 202 MET A C 1
ATOM 1520 O O . MET A 1 202 ? 1.619 -3.627 4.802 1.00 93.69 202 MET A O 1
ATOM 1524 N N . GLY A 1 203 ? 1.074 -1.501 4.344 1.00 92.50 203 GLY A N 1
ATOM 1525 C CA . GLY A 1 203 ? 2.100 -1.313 3.315 1.00 92.50 203 GLY A CA 1
ATOM 1526 C C . GLY A 1 203 ? 3.509 -1.632 3.826 1.00 92.50 203 GLY A C 1
ATOM 1527 O O . GLY A 1 203 ? 4.247 -2.379 3.190 1.00 92.50 203 GLY A O 1
ATOM 1528 N N . LYS A 1 204 ? 3.864 -1.173 5.035 1.00 93.06 204 LYS A N 1
ATOM 1529 C CA . LYS A 1 204 ? 5.153 -1.515 5.666 1.00 93.06 204 LYS A CA 1
ATOM 1530 C C . LYS A 1 204 ? 5.281 -2.999 6.001 1.00 93.06 204 LYS A C 1
ATOM 1532 O O . LYS A 1 204 ? 6.378 -3.544 5.906 1.00 93.06 204 LYS A O 1
ATOM 1537 N N . LEU A 1 205 ? 4.197 -3.642 6.433 1.00 93.25 205 LEU A N 1
ATOM 1538 C CA . LEU A 1 205 ? 4.197 -5.073 6.733 1.00 93.25 205 LEU A CA 1
ATOM 1539 C C . LEU A 1 205 ? 4.382 -5.893 5.457 1.00 93.25 205 LEU A C 1
ATOM 1541 O O . LEU A 1 205 ? 5.282 -6.723 5.410 1.00 93.25 205 LEU A O 1
ATOM 1545 N N . VAL A 1 206 ? 3.621 -5.595 4.407 1.00 92.62 206 VAL A N 1
ATOM 1546 C CA . VAL A 1 206 ? 3.768 -6.232 3.093 1.00 92.62 206 VAL A CA 1
ATOM 1547 C C . VAL A 1 206 ? 5.189 -6.053 2.557 1.00 92.62 206 VAL A C 1
ATOM 1549 O O . VAL A 1 206 ? 5.834 -7.025 2.183 1.00 92.62 206 VAL A O 1
ATOM 1552 N N . GLN A 1 207 ? 5.746 -4.839 2.613 1.00 91.25 207 GLN A N 1
ATOM 1553 C CA . GLN A 1 207 ? 7.131 -4.593 2.188 1.00 91.25 207 GLN A CA 1
ATOM 1554 C C . GLN A 1 207 ? 8.165 -5.391 2.997 1.00 91.25 207 GLN A C 1
ATOM 1556 O O . GLN A 1 207 ? 9.188 -5.802 2.445 1.00 91.25 207 GLN A O 1
ATOM 1561 N N . LYS A 1 208 ? 7.921 -5.583 4.301 1.00 91.75 208 LYS A N 1
ATOM 1562 C CA . LYS A 1 208 ? 8.820 -6.303 5.211 1.00 91.75 208 LYS A CA 1
ATOM 1563 C C . LYS A 1 208 ? 8.789 -7.816 4.991 1.00 91.75 208 LYS A C 1
ATOM 1565 O O . LYS A 1 208 ? 9.838 -8.441 5.091 1.00 91.75 208 LYS A O 1
ATOM 1570 N N . TYR A 1 209 ? 7.613 -8.378 4.726 1.00 89.75 209 TYR A N 1
ATOM 1571 C CA . TYR A 1 209 ? 7.394 -9.816 4.525 1.00 89.75 209 TYR A CA 1
ATOM 1572 C C . TYR A 1 209 ? 7.245 -10.176 3.035 1.00 89.75 209 TYR A C 1
ATOM 1574 O O . TYR A 1 209 ? 6.622 -11.168 2.674 1.00 89.75 209 TYR A O 1
ATOM 1582 N N . TYR A 1 210 ? 7.778 -9.341 2.145 1.00 87.00 210 TYR A N 1
ATOM 1583 C CA . TYR A 1 210 ? 7.938 -9.666 0.731 1.00 87.00 210 TYR A CA 1
ATOM 1584 C C . TYR A 1 210 ? 9.079 -10.690 0.566 1.00 87.00 210 TYR A C 1
ATOM 1586 O O . TYR A 1 210 ? 10.125 -10.489 1.194 1.00 87.00 210 TYR A O 1
ATOM 1594 N N . PRO A 1 211 ? 8.951 -11.728 -0.288 1.00 88.81 211 PRO A N 1
ATOM 1595 C CA . PRO A 1 211 ? 7.905 -11.945 -1.300 1.00 88.81 211 PRO A CA 1
ATOM 1596 C C . PRO A 1 211 ? 6.654 -12.697 -0.826 1.00 88.81 211 PRO A C 1
ATOM 1598 O O . PRO A 1 211 ? 5.650 -12.670 -1.528 1.00 88.81 211 PRO A O 1
ATOM 1601 N N . ASP A 1 212 ? 6.669 -13.307 0.359 1.00 88.38 212 ASP A N 1
ATOM 1602 C CA . ASP A 1 212 ? 5.632 -14.252 0.814 1.00 88.38 212 ASP A CA 1
ATOM 1603 C C . ASP A 1 212 ? 4.214 -13.658 0.886 1.00 88.38 212 ASP A C 1
ATOM 1605 O O . ASP A 1 212 ? 3.218 -14.373 0.806 1.00 88.38 212 ASP A O 1
ATOM 1609 N N . THR A 1 213 ? 4.112 -12.337 1.032 1.00 87.56 213 THR A N 1
ATOM 1610 C CA . THR A 1 213 ? 2.831 -11.620 1.101 1.00 87.56 213 THR A CA 1
ATOM 1611 C C . THR A 1 213 ? 2.185 -11.341 -0.254 1.00 87.56 213 THR A C 1
ATOM 1613 O O . THR A 1 213 ? 0.990 -11.053 -0.271 1.00 87.56 213 THR A O 1
ATOM 1616 N N . ILE A 1 214 ? 2.925 -11.410 -1.370 1.00 90.44 214 ILE A N 1
ATOM 1617 C CA . ILE A 1 214 ? 2.433 -11.038 -2.705 1.00 90.44 214 ILE A CA 1
ATOM 1618 C C . ILE A 1 214 ? 2.458 -12.252 -3.633 1.00 90.44 214 ILE A C 1
ATOM 1620 O O . ILE A 1 214 ? 3.506 -12.810 -3.944 1.00 90.44 214 ILE A O 1
ATOM 1624 N N . GLN A 1 215 ? 1.286 -12.626 -4.129 1.00 88.62 215 GLN A N 1
ATOM 1625 C CA . GLN A 1 215 ? 1.100 -13.684 -5.110 1.00 88.62 215 GLN A CA 1
ATOM 1626 C C . GLN A 1 215 ? 1.327 -13.128 -6.515 1.00 88.62 215 GLN A C 1
ATOM 1628 O O . GLN A 1 215 ? 0.682 -12.171 -6.946 1.00 88.62 215 GLN A O 1
ATOM 1633 N N . LYS A 1 216 ? 2.255 -13.735 -7.252 1.00 83.94 216 LYS A N 1
ATOM 1634 C CA . LYS A 1 216 ? 2.496 -13.391 -8.653 1.00 83.94 216 LYS A CA 1
ATOM 1635 C C . LYS A 1 216 ? 1.408 -14.002 -9.526 1.00 83.94 216 LYS A C 1
ATOM 1637 O O . LYS A 1 216 ? 1.314 -15.223 -9.625 1.00 83.94 216 LYS A O 1
ATOM 1642 N N . VAL A 1 217 ? 0.613 -13.159 -10.175 1.00 80.50 217 VAL A N 1
ATOM 1643 C CA . VAL A 1 217 ? -0.423 -13.586 -11.122 1.00 80.50 217 VAL A CA 1
ATOM 1644 C C . VAL A 1 217 ? 0.077 -13.293 -12.529 1.00 80.50 217 VAL A C 1
ATOM 1646 O O . VAL A 1 217 ? 0.291 -12.137 -12.890 1.00 80.50 217 VAL A O 1
ATOM 1649 N N . LYS A 1 218 ? 0.274 -14.338 -13.336 1.00 67.12 218 LYS A N 1
ATOM 1650 C CA . LYS A 1 218 ? 0.503 -14.168 -14.774 1.00 67.12 218 LYS A CA 1
ATOM 1651 C C . LYS A 1 218 ? -0.834 -13.849 -15.435 1.00 67.12 218 LYS A C 1
ATOM 1653 O O . LYS A 1 218 ? -1.813 -14.551 -15.203 1.00 67.12 218 LYS A O 1
ATOM 1658 N N . ASP A 1 219 ? -0.885 -12.783 -16.230 1.00 61.06 219 ASP A N 1
ATOM 1659 C CA . ASP A 1 219 ? -2.084 -12.468 -17.005 1.00 61.06 219 ASP A CA 1
ATOM 1660 C C . ASP A 1 219 ? -2.330 -13.612 -18.016 1.00 61.06 219 ASP A C 1
ATOM 1662 O O . ASP A 1 219 ? -1.435 -13.909 -18.812 1.00 61.06 219 ASP A O 1
ATOM 1666 N N . PRO A 1 220 ? -3.504 -14.268 -18.014 1.00 56.34 220 PRO A N 1
ATOM 1667 C CA . PRO A 1 220 ? -3.787 -15.388 -18.915 1.00 56.34 220 PRO A CA 1
ATOM 1668 C C . PRO A 1 220 ? -3.745 -14.993 -20.401 1.00 56.34 220 PRO A C 1
ATOM 1670 O O . PRO A 1 220 ? -3.487 -15.836 -21.262 1.00 56.34 220 PRO A O 1
ATOM 1673 N N . ASN A 1 221 ? -3.955 -13.714 -20.734 1.00 57.72 221 ASN A N 1
ATOM 1674 C CA . ASN A 1 221 ? -3.770 -13.219 -22.098 1.00 57.72 221 ASN A CA 1
ATOM 1675 C C . ASN A 1 221 ? -2.292 -13.017 -22.440 1.00 57.72 221 ASN A C 1
ATOM 1677 O O . ASN A 1 221 ? -1.912 -13.235 -23.589 1.00 57.72 221 ASN A O 1
ATOM 1681 N N . ALA A 1 222 ? -1.460 -12.632 -21.467 1.00 58.88 222 ALA A N 1
ATOM 1682 C CA . ALA A 1 222 ? -0.015 -12.557 -21.663 1.00 58.88 222 ALA A CA 1
ATOM 1683 C C . ALA A 1 222 ? 0.580 -13.955 -21.863 1.00 58.88 222 ALA A C 1
ATOM 1685 O O . ALA A 1 222 ? 1.384 -14.133 -22.769 1.00 58.88 222 ALA A O 1
ATOM 1686 N N . GLU A 1 223 ? 0.115 -14.955 -21.109 1.00 62.53 223 GLU A N 1
ATOM 1687 C CA . GLU A 1 223 ? 0.512 -16.355 -21.300 1.00 62.53 223 GLU A CA 1
ATOM 1688 C C . GLU A 1 223 ? 0.087 -16.879 -22.678 1.00 62.53 223 GLU A C 1
ATOM 1690 O O . GLU A 1 223 ? 0.892 -17.474 -23.391 1.00 62.53 223 GLU A O 1
ATOM 1695 N N . ARG A 1 224 ? -1.145 -16.579 -23.114 1.00 62.09 224 ARG A N 1
ATOM 1696 C CA . ARG A 1 224 ? -1.612 -16.941 -24.460 1.00 62.09 224 ARG A CA 1
ATOM 1697 C C . ARG A 1 224 ? -0.808 -16.243 -25.563 1.00 62.09 224 ARG A C 1
ATOM 1699 O O . ARG A 1 224 ? -0.504 -16.869 -26.573 1.00 62.09 224 ARG A O 1
ATOM 1706 N N . MET A 1 225 ? -0.457 -14.969 -25.391 1.00 65.88 225 MET A N 1
ATOM 1707 C CA . MET A 1 225 ? 0.369 -14.230 -26.354 1.00 65.88 225 MET A CA 1
ATOM 1708 C C . MET A 1 225 ? 1.812 -14.754 -26.387 1.00 65.88 225 MET A C 1
ATOM 1710 O O . MET A 1 225 ? 2.381 -14.921 -27.462 1.00 65.88 225 MET A O 1
ATOM 1714 N N . GLU A 1 226 ? 2.393 -15.059 -25.226 1.00 69.44 226 GLU A N 1
ATOM 1715 C CA . GLU A 1 226 ? 3.722 -15.666 -25.104 1.00 69.44 226 GLU A CA 1
ATOM 1716 C C . GLU A 1 226 ? 3.750 -17.050 -25.761 1.00 69.44 226 GLU A C 1
ATOM 1718 O O . GLU A 1 226 ? 4.683 -17.374 -26.497 1.00 69.44 226 GLU A O 1
ATOM 1723 N N . GLN A 1 227 ? 2.691 -17.839 -25.572 1.00 70.06 227 GLN A N 1
ATOM 1724 C CA . GLN A 1 227 ? 2.537 -19.134 -26.218 1.00 70.06 227 GLN A CA 1
ATOM 1725 C C . GLN A 1 227 ? 2.460 -18.998 -27.745 1.00 70.06 227 GLN A C 1
ATOM 1727 O O . GLN A 1 227 ? 3.198 -19.688 -28.444 1.00 70.06 227 GLN A O 1
ATOM 1732 N N . LEU A 1 228 ? 1.659 -18.060 -28.262 1.00 72.56 228 LEU A N 1
ATOM 1733 C CA . LEU A 1 228 ? 1.557 -17.790 -29.702 1.00 72.56 228 LEU A CA 1
ATOM 1734 C C . LEU A 1 228 ? 2.889 -17.321 -30.310 1.00 72.56 228 LEU A C 1
ATOM 1736 O O . LEU A 1 228 ? 3.255 -17.753 -31.401 1.00 72.56 228 LEU A O 1
ATOM 1740 N N . MET A 1 229 ? 3.642 -16.474 -29.603 1.00 70.31 229 MET A N 1
ATOM 1741 C CA . MET A 1 229 ? 4.968 -16.015 -30.041 1.00 70.31 229 MET A CA 1
ATOM 1742 C C . MET A 1 229 ? 6.013 -17.136 -30.009 1.00 70.31 229 MET A C 1
ATOM 1744 O O . MET A 1 229 ? 6.890 -17.208 -30.867 1.00 70.31 229 MET A O 1
ATOM 1748 N N . ARG A 1 230 ? 5.924 -18.045 -29.035 1.00 75.94 230 ARG A N 1
ATOM 1749 C CA . ARG A 1 230 ? 6.805 -19.213 -28.960 1.00 75.94 230 ARG A CA 1
ATOM 1750 C C . ARG A 1 230 ? 6.478 -20.239 -30.043 1.00 75.94 230 ARG A C 1
ATOM 1752 O O . ARG A 1 230 ? 7.385 -20.879 -30.569 1.00 75.94 230 ARG A O 1
ATOM 1759 N N . GLU A 1 231 ? 5.200 -20.412 -30.360 1.00 76.31 231 GLU A N 1
ATOM 1760 C CA . GLU A 1 231 ? 4.737 -21.273 -31.449 1.00 76.31 231 GLU A CA 1
ATOM 1761 C C . GLU A 1 231 ? 5.142 -20.709 -32.815 1.00 76.31 231 GLU A C 1
ATOM 1763 O O . GLU A 1 231 ? 5.607 -21.475 -33.655 1.00 76.31 231 GLU A O 1
ATOM 1768 N N . SER A 1 232 ? 5.081 -19.387 -33.017 1.00 70.38 232 SER A N 1
ATOM 1769 C CA . SER A 1 232 ? 5.543 -18.762 -34.262 1.00 70.38 232 SER A CA 1
ATOM 1770 C C . SER A 1 232 ? 7.058 -18.857 -34.436 1.00 70.38 232 SER A C 1
ATOM 1772 O O . SER A 1 232 ? 7.505 -19.247 -35.504 1.00 70.38 232 SER A O 1
ATOM 1774 N N . GLN A 1 233 ? 7.858 -18.612 -33.391 1.00 65.19 233 GLN A N 1
ATOM 1775 C CA . GLN A 1 233 ? 9.317 -18.790 -33.456 1.00 65.19 233 GLN A CA 1
ATOM 1776 C C . GLN A 1 233 ? 9.720 -20.242 -33.720 1.00 65.19 233 GLN A C 1
ATOM 1778 O O . GLN A 1 233 ? 10.666 -20.492 -34.463 1.00 65.19 233 GLN A O 1
ATOM 1783 N N . LYS A 1 234 ? 8.995 -21.206 -33.136 1.00 70.12 234 LYS A N 1
ATOM 1784 C CA . LYS A 1 234 ? 9.193 -22.623 -33.454 1.00 70.12 234 LYS A CA 1
ATOM 1785 C C . LYS A 1 234 ? 8.854 -22.908 -34.909 1.00 70.12 234 LYS A C 1
ATOM 1787 O O . LYS A 1 234 ? 9.679 -23.510 -35.574 1.00 70.12 234 LYS A O 1
ATOM 1792 N N . ALA A 1 235 ? 7.709 -22.436 -35.403 1.00 63.00 235 ALA A N 1
ATOM 1793 C CA . ALA A 1 235 ? 7.321 -22.614 -36.799 1.00 63.00 235 ALA A CA 1
ATOM 1794 C C . ALA A 1 235 ? 8.346 -21.994 -37.763 1.00 63.00 235 ALA A C 1
ATOM 1796 O O . ALA A 1 235 ? 8.714 -22.634 -38.739 1.00 63.00 235 ALA A O 1
ATOM 1797 N N . THR A 1 236 ? 8.874 -20.804 -37.464 1.00 59.12 236 THR A N 1
ATOM 1798 C CA . THR A 1 236 ? 9.927 -20.178 -38.275 1.00 59.12 236 THR A CA 1
ATOM 1799 C C . THR A 1 236 ? 11.228 -20.981 -38.241 1.00 59.12 236 THR A C 1
ATOM 1801 O O . THR A 1 236 ? 11.830 -21.177 -39.287 1.00 59.12 236 THR A O 1
ATOM 1804 N N . ASN A 1 237 ? 11.647 -21.506 -37.083 1.00 56.91 237 ASN A N 1
ATOM 1805 C CA . ASN A 1 237 ? 12.841 -22.356 -37.011 1.00 56.91 237 ASN A CA 1
ATOM 1806 C C . ASN A 1 237 ? 12.656 -23.708 -37.716 1.00 56.91 237 ASN A C 1
ATOM 1808 O O . ASN A 1 237 ? 13.610 -24.210 -38.292 1.00 56.91 237 ASN A O 1
ATOM 1812 N N . THR A 1 238 ? 11.451 -24.286 -37.706 1.00 52.69 238 THR A N 1
ATOM 1813 C CA . THR A 1 238 ? 11.170 -25.533 -38.438 1.00 52.69 238 THR A CA 1
ATOM 1814 C C . THR A 1 238 ? 11.176 -25.316 -39.952 1.00 52.69 238 THR A C 1
ATOM 1816 O O . THR A 1 238 ? 11.635 -26.187 -40.673 1.00 52.69 238 THR A O 1
ATOM 1819 N N . VAL A 1 239 ? 10.745 -24.146 -40.440 1.00 52.53 239 VAL A N 1
ATOM 1820 C CA . VAL A 1 239 ? 10.831 -23.805 -41.874 1.00 52.53 239 VAL A CA 1
ATOM 1821 C C . VAL A 1 239 ? 12.282 -23.570 -42.311 1.00 52.53 239 VAL A C 1
ATOM 1823 O O . VAL A 1 239 ? 12.648 -23.960 -43.411 1.00 52.53 239 VAL A O 1
ATOM 1826 N N . VAL A 1 240 ? 13.130 -23.003 -41.445 1.00 51.12 240 VAL A N 1
ATOM 1827 C CA . VAL A 1 240 ? 14.565 -22.826 -41.743 1.00 51.12 240 VAL A CA 1
ATOM 1828 C C . VAL A 1 240 ? 15.318 -24.165 -41.747 1.00 51.12 240 VAL A C 1
ATOM 1830 O O . VAL A 1 240 ? 16.222 -24.337 -42.552 1.00 51.12 240 VAL A O 1
ATOM 1833 N N . GLU A 1 241 ? 14.930 -25.143 -40.920 1.00 46.06 241 GLU A N 1
ATOM 1834 C CA . GLU A 1 241 ? 15.523 -26.495 -40.969 1.00 46.06 241 GLU A CA 1
ATOM 1835 C C . GLU A 1 241 ? 15.043 -27.340 -42.168 1.00 46.06 241 GLU A C 1
ATOM 1837 O O . GLU A 1 241 ? 15.698 -28.325 -42.506 1.00 46.06 241 GLU A O 1
ATOM 1842 N N . GLU A 1 242 ? 13.937 -26.976 -42.830 1.00 44.44 242 GLU A N 1
ATOM 1843 C CA . GLU A 1 242 ? 13.448 -27.663 -44.039 1.00 44.44 242 GLU A CA 1
ATOM 1844 C C . GLU A 1 242 ? 13.989 -27.066 -45.357 1.00 44.44 242 GLU A C 1
ATOM 1846 O O . GLU A 1 242 ? 13.888 -27.728 -46.388 1.00 44.44 242 GLU A O 1
ATOM 1851 N N . GLU A 1 243 ? 14.598 -25.870 -45.352 1.00 42.97 243 GLU A N 1
ATOM 1852 C CA . GLU A 1 243 ? 15.200 -25.249 -46.555 1.00 42.97 243 GLU A CA 1
ATOM 1853 C C . GLU A 1 243 ? 16.718 -25.501 -46.721 1.00 42.97 243 GLU A C 1
ATOM 1855 O O . GLU A 1 243 ? 17.268 -25.159 -47.764 1.00 42.97 243 GLU A O 1
ATOM 1860 N N . ASP A 1 244 ? 17.394 -26.161 -45.770 1.00 42.56 244 ASP A N 1
ATOM 1861 C CA . ASP A 1 244 ? 18.832 -26.510 -45.858 1.00 42.56 244 ASP A CA 1
ATOM 1862 C C . ASP A 1 244 ? 19.099 -27.927 -46.431 1.00 42.56 244 ASP A C 1
ATOM 1864 O O . ASP A 1 244 ? 20.129 -28.552 -46.164 1.00 42.56 244 ASP A O 1
ATOM 1868 N N . VAL A 1 245 ? 18.188 -28.454 -47.256 1.00 44.34 245 VAL A N 1
ATOM 1869 C CA . VAL A 1 245 ? 18.441 -29.627 -48.110 1.00 44.34 245 VAL A CA 1
ATOM 1870 C C . VAL A 1 245 ? 17.920 -29.314 -49.507 1.00 44.34 245 VAL A C 1
ATOM 1872 O O . VAL A 1 245 ? 16.745 -29.529 -49.764 1.00 44.34 245 VAL A O 1
ATOM 1875 N N . GLU A 1 246 ? 18.777 -28.745 -50.359 1.00 45.69 246 GLU A N 1
ATOM 1876 C CA . GLU A 1 246 ? 18.893 -28.958 -51.821 1.00 45.69 246 GLU A CA 1
ATOM 1877 C C . GLU A 1 246 ? 19.839 -27.882 -52.396 1.00 45.69 246 GLU A C 1
ATOM 1879 O O . GLU A 1 246 ? 19.417 -26.857 -52.930 1.00 45.69 246 GLU A O 1
ATOM 1884 N N . ALA A 1 247 ? 21.148 -28.106 -52.256 1.00 44.34 247 ALA A N 1
ATOM 1885 C CA . ALA A 1 247 ? 22.175 -27.406 -53.024 1.00 44.34 247 ALA A CA 1
ATOM 1886 C C . ALA A 1 247 ? 23.408 -28.312 -53.182 1.00 44.34 247 ALA A C 1
ATOM 1888 O O . ALA A 1 247 ? 24.370 -28.175 -52.440 1.00 44.34 247 ALA A O 1
ATOM 1889 N N . ASP A 1 248 ? 23.330 -29.241 -54.133 1.00 39.31 248 ASP A N 1
ATOM 1890 C CA . ASP A 1 248 ? 24.399 -30.104 -54.661 1.00 39.31 248 ASP A CA 1
ATOM 1891 C C . ASP A 1 248 ? 23.888 -30.541 -56.055 1.00 39.31 248 ASP A C 1
ATOM 1893 O O . ASP A 1 248 ? 22.736 -30.952 -56.153 1.00 39.31 248 ASP A O 1
ATOM 1897 N N . GLU A 1 249 ? 24.548 -30.480 -57.210 1.00 42.94 249 GLU A N 1
ATOM 1898 C CA . GLU A 1 249 ? 25.865 -30.082 -57.707 1.00 42.94 249 GLU A CA 1
ATOM 1899 C C . GLU A 1 249 ? 25.639 -29.856 -59.223 1.00 42.94 249 GLU A C 1
ATOM 1901 O O . GLU A 1 249 ? 24.987 -30.681 -59.856 1.00 42.94 249 GLU A O 1
ATOM 1906 N N . ASP A 1 250 ? 26.158 -28.787 -59.828 1.00 39.69 250 ASP A N 1
ATOM 1907 C CA . ASP A 1 250 ? 26.343 -28.724 -61.287 1.00 39.69 250 ASP A CA 1
ATOM 1908 C C . ASP A 1 250 ? 27.586 -27.872 -61.558 1.00 39.69 250 ASP A C 1
ATOM 1910 O O . ASP A 1 250 ? 27.511 -26.649 -61.683 1.00 39.69 250 ASP A O 1
ATOM 1914 N N . ASP A 1 251 ? 28.750 -28.523 -61.601 1.00 39.91 251 ASP A N 1
ATOM 1915 C CA . ASP A 1 251 ? 29.910 -27.989 -62.307 1.00 39.91 251 ASP A CA 1
ATOM 1916 C C . ASP A 1 251 ? 30.865 -29.103 -62.763 1.00 39.91 251 ASP A C 1
ATOM 1918 O O . ASP A 1 251 ? 31.086 -30.088 -62.060 1.00 39.91 251 ASP A O 1
ATOM 1922 N N . ALA A 1 252 ? 31.484 -28.825 -63.914 1.00 39.91 252 ALA A N 1
ATOM 1923 C CA . ALA A 1 252 ? 32.585 -29.510 -64.600 1.00 39.91 252 ALA A CA 1
ATOM 1924 C C . ALA A 1 252 ? 32.228 -30.625 -65.606 1.00 39.91 252 ALA A C 1
ATOM 1926 O O . ALA A 1 252 ? 31.845 -31.731 -65.251 1.00 39.91 252 ALA A O 1
ATOM 1927 N N . GLU A 1 253 ? 32.484 -30.346 -66.891 1.00 41.84 253 GLU A N 1
ATOM 1928 C CA . GLU A 1 253 ? 33.708 -30.837 -67.552 1.00 41.84 253 GLU A CA 1
ATOM 1929 C C . GLU A 1 253 ? 33.954 -30.080 -68.884 1.00 41.84 253 GLU A C 1
ATOM 1931 O O . GLU A 1 253 ? 33.188 -30.182 -69.843 1.00 41.84 253 GLU A O 1
ATOM 1936 N N . GLU A 1 254 ? 35.033 -29.286 -68.915 1.00 45.78 254 GLU A N 1
ATOM 1937 C CA . GLU A 1 254 ? 35.751 -28.855 -70.127 1.00 45.78 254 GLU A CA 1
ATOM 1938 C C . GLU A 1 254 ? 36.830 -29.899 -70.478 1.00 45.78 254 GLU A C 1
ATOM 1940 O O . GLU A 1 254 ? 37.475 -30.400 -69.565 1.00 45.78 254 GLU A O 1
ATOM 1945 N N . GLU A 1 255 ? 37.042 -30.167 -71.776 1.00 43.75 255 GLU A N 1
ATOM 1946 C CA . GLU A 1 255 ? 38.303 -30.519 -72.494 1.00 43.75 255 GLU A CA 1
ATOM 1947 C C . GLU A 1 255 ? 37.921 -31.205 -73.831 1.00 43.75 255 GLU A C 1
ATOM 1949 O O . GLU A 1 255 ? 36.921 -31.909 -73.901 1.00 43.75 255 GLU A O 1
ATOM 1954 N N . GLU A 1 256 ? 38.602 -31.137 -74.977 1.00 42.47 256 GLU A N 1
ATOM 1955 C CA . GLU A 1 256 ? 39.645 -30.306 -75.580 1.00 42.47 256 GLU A CA 1
ATOM 1956 C C . GLU A 1 256 ? 39.582 -30.591 -77.116 1.00 42.47 256 GLU A C 1
ATOM 1958 O O . GLU A 1 256 ? 39.212 -31.680 -77.546 1.00 42.47 256 GLU A O 1
ATOM 1963 N N . VAL A 1 257 ? 39.891 -29.574 -77.930 1.00 44.81 257 VAL A N 1
ATOM 1964 C CA . VAL A 1 257 ? 40.551 -29.525 -79.266 1.00 44.81 257 VAL A CA 1
ATOM 1965 C C . VAL A 1 257 ? 40.759 -30.832 -80.093 1.00 44.81 257 VAL A C 1
ATOM 1967 O O . VAL A 1 257 ? 41.373 -31.764 -79.598 1.00 44.81 257 VAL A O 1
ATOM 1970 N N . GLN A 1 258 ? 40.419 -30.854 -81.409 1.00 43.28 258 GLN A N 1
ATOM 1971 C CA . GLN A 1 258 ? 41.368 -30.796 -82.568 1.00 43.28 258 GLN A CA 1
ATOM 1972 C C . GLN A 1 258 ? 40.740 -31.089 -83.969 1.00 43.28 258 GLN A C 1
ATOM 1974 O O . GLN A 1 258 ? 39.933 -31.993 -84.136 1.00 43.28 258 GLN A O 1
ATOM 1979 N N . GLU A 1 259 ? 41.167 -30.271 -84.945 1.00 40.69 259 GLU A N 1
ATOM 1980 C CA . GLU A 1 259 ? 41.185 -30.330 -86.432 1.00 40.69 259 GLU A CA 1
ATOM 1981 C C . GLU A 1 259 ? 40.410 -31.396 -87.246 1.00 40.69 259 GLU A C 1
ATOM 1983 O O . GLU A 1 259 ? 40.619 -32.599 -87.094 1.00 40.69 259 GLU A O 1
ATOM 1988 N N . LEU A 1 260 ? 39.689 -30.915 -88.278 1.00 35.84 260 LEU A N 1
ATOM 1989 C CA . LEU A 1 260 ? 39.951 -31.187 -89.711 1.00 35.84 260 LEU A CA 1
ATOM 1990 C C . LEU A 1 260 ? 39.225 -30.179 -90.622 1.00 35.84 260 LEU A C 1
ATOM 1992 O O . LEU A 1 260 ? 38.033 -29.898 -90.366 1.00 35.84 260 LEU A O 1
#

Sequence (260 aa):
MAAPLRSIFECCALSFLIWAPTVLVAANFDFNGGQPKFCKPYTCGKGLTPVQKWPLSFESSGCSSLGGGMIATSGATDGSNDIHERCCDQRAACLQTCGSVKTACDEELKKCVEKNCSEKGDDEEKCNQRASIFSIMVSLENCQPYSAVQHSHCECVPAEDAPAKREDLLHKFYETFSPDSVGKAKDLSKKADTTRKMANLMGKLVQKYYPDTIQKVKDPNAERMEQLMRESQKATNTVVEEEDVEADEDDAEEEEVQEL

Organism: NCBI:txid183589

Mean predicted aligned error: 15.95 Å

pLDDT: mean 73.16, std 21.01, range [34.56, 97.19]